Protein AF-A0A0D8ZQN3-F1 (afdb_monomer_lite)

Secondary structure (DSSP, 8-state):
-PPPHHHHHHHHHHHHHHHHHHHHHHHHHHHHTTTS-EEEEEEEE-TT---EEEEEEEHHHHHHHHHH-S-HHHHHT-GGG-TTTTTTGGGGHHHHHHHHHHHHHH-S-HHHHHHHHHHHHHHHHHHHHTTSSS-TTTGGG-EEEEE-SSS-HHHHHHHHHHHS-HHHHHHHHHHHHHHHHHHHHHHHH--STTHHHHHHHHHHHHHHHHHHHHHT-

pLDDT: mean 91.88, std 8.28, range [56.03, 98.69]

Foldseek 3Di:
DDDDPVLVVLLVQLLVLVLQLLLQQLVQVCVVQPVFAKQEWEFEAAPLRLDTAIFTATPVQLVVVCVVHPDSLCCVPFSVNGPCRRPSRVSCPSSNVSSNVCCVVPNRDPVSSVSSVVSNLVSLQVCVVVQSNHDPVCQLRHFYFYDYGPPCLLRRLVRRVSRGDLNSSLVNLVSCLVVLVVVLVVLVPDPDPVSPVVNVSSVVSNVVSVVSVVVVD

Organism: NCBI:txid1618023

Radius of gyration: 17.82 Å; chains: 1; bounding box: 42×44×48 Å

Sequence (217 aa):
MPMDENEQTLLVQLDEALELAFRKAVVLARRVCMGERIYAFILYTSPLLGYAAPCFNTEEALAQVIKENKSIDYWRWSPEEWKYNWQGQEFFESVNEILISIAQSQGYEAPKRQRRWDTFIQVLKRLDSEGVFADAQDRGSVLVNIMWGDQDAVAHLESARELNPMSSYLSFARCQLPILYSLKQEIEQSQSRSTEESMMRVCRCIEQVEADLRDYS

Structure (mmCIF, N/CA/C/O backbone):
data_AF-A0A0D8ZQN3-F1
#
_entry.id   AF-A0A0D8ZQN3-F1
#
loop_
_atom_site.group_PDB
_atom_site.id
_atom_site.type_symbol
_atom_site.label_atom_id
_atom_site.label_alt_id
_atom_site.label_comp_id
_atom_site.label_asym_id
_atom_site.label_entity_id
_atom_site.label_seq_id
_atom_site.pdbx_PDB_ins_code
_atom_site.Cartn_x
_atom_site.Cartn_y
_atom_site.Cartn_z
_atom_site.occupancy
_atom_site.B_iso_or_equiv
_atom_site.auth_seq_id
_atom_site.auth_comp_id
_atom_site.auth_asym_id
_atom_site.auth_atom_id
_atom_site.pdbx_PDB_model_num
ATOM 1 N N . MET A 1 1 ? 7.388 -7.935 -25.827 1.00 56.03 1 MET A N 1
ATOM 2 C CA . MET A 1 1 ? 8.495 -8.915 -25.826 1.00 56.03 1 MET A CA 1
ATOM 3 C C . MET A 1 1 ? 8.072 -10.116 -25.000 1.00 56.03 1 MET A C 1
ATOM 5 O O . MET A 1 1 ? 7.481 -9.884 -23.946 1.00 56.03 1 MET A O 1
ATOM 9 N N . PRO A 1 2 ? 8.327 -11.350 -25.464 1.00 62.88 2 PRO A N 1
ATOM 10 C CA . PRO A 1 2 ? 8.172 -12.529 -24.621 1.00 62.88 2 PRO A CA 1
ATOM 11 C C . PRO A 1 2 ? 9.063 -12.387 -23.383 1.00 62.88 2 PRO A C 1
ATOM 13 O O . PRO A 1 2 ? 10.129 -11.774 -23.445 1.00 62.88 2 PRO A O 1
ATOM 16 N N . MET A 1 3 ? 8.553 -12.854 -22.251 1.00 68.75 3 MET A N 1
ATOM 17 C CA . MET A 1 3 ? 9.255 -12.830 -20.974 1.00 68.75 3 MET A CA 1
ATOM 18 C C . MET A 1 3 ? 10.340 -13.901 -20.979 1.00 68.75 3 MET A C 1
ATOM 20 O O . MET A 1 3 ? 10.107 -15.000 -21.480 1.00 68.75 3 MET A O 1
ATOM 24 N N . ASP A 1 4 ? 11.519 -13.549 -20.475 1.00 80.81 4 ASP A N 1
ATOM 25 C CA . ASP A 1 4 ? 12.618 -14.499 -20.318 1.00 80.81 4 ASP A CA 1
ATOM 26 C C . ASP A 1 4 ? 12.232 -15.565 -19.274 1.00 80.81 4 ASP A C 1
ATOM 28 O O . ASP A 1 4 ? 11.570 -15.252 -18.282 1.00 80.81 4 ASP A O 1
ATOM 32 N N . GLU A 1 5 ? 12.623 -16.824 -19.477 1.00 81.50 5 GLU A N 1
ATOM 33 C CA . GLU A 1 5 ? 12.278 -17.934 -18.570 1.00 81.50 5 GLU A CA 1
ATOM 34 C C . GLU A 1 5 ? 12.832 -17.695 -17.157 1.00 81.50 5 GLU A C 1
ATOM 36 O O . GLU A 1 5 ? 12.179 -18.002 -16.154 1.00 81.50 5 GLU A O 1
ATOM 41 N N . ASN A 1 6 ? 14.006 -17.067 -17.070 1.00 86.06 6 ASN A N 1
ATOM 42 C CA . ASN A 1 6 ? 14.601 -16.660 -15.802 1.00 86.06 6 ASN A CA 1
ATOM 43 C C . ASN A 1 6 ? 13.795 -15.540 -15.117 1.00 86.06 6 ASN A C 1
ATOM 45 O O . ASN A 1 6 ? 13.613 -15.554 -13.902 1.00 86.06 6 ASN A O 1
ATOM 49 N N . GLU A 1 7 ? 13.256 -14.592 -15.890 1.00 83.75 7 GLU A N 1
ATOM 50 C CA . GLU A 1 7 ? 12.396 -13.528 -15.359 1.00 83.75 7 GLU A CA 1
ATOM 51 C C . GLU A 1 7 ? 11.091 -14.088 -14.796 1.00 83.75 7 GLU A C 1
ATOM 53 O O . GLU A 1 7 ? 10.721 -13.751 -13.671 1.00 83.75 7 GLU A O 1
ATOM 58 N N . GLN A 1 8 ? 10.433 -14.983 -15.535 1.00 88.75 8 GLN A N 1
ATOM 59 C CA . GLN A 1 8 ? 9.218 -15.641 -15.061 1.00 88.75 8 GLN A CA 1
ATOM 60 C C . GLN A 1 8 ? 9.476 -16.418 -13.765 1.00 88.75 8 GLN A C 1
ATOM 62 O O . GLN A 1 8 ? 8.673 -16.354 -12.836 1.00 88.75 8 GLN A O 1
ATOM 67 N N . THR A 1 9 ? 10.606 -17.124 -13.689 1.00 93.44 9 THR A N 1
ATOM 68 C CA . THR A 1 9 ? 10.990 -17.897 -12.500 1.00 93.44 9 THR A CA 1
ATOM 69 C C . THR A 1 9 ? 11.166 -16.994 -11.279 1.00 93.44 9 THR A C 1
ATOM 71 O O . THR A 1 9 ? 10.608 -17.280 -10.221 1.00 93.44 9 THR A O 1
ATOM 74 N N . LEU A 1 10 ? 11.878 -15.872 -11.426 1.00 94.44 10 LEU A N 1
ATOM 75 C CA . LEU A 1 10 ? 12.093 -14.925 -10.328 1.00 94.44 10 LEU A CA 1
ATOM 76 C C . LEU A 1 10 ? 10.794 -14.255 -9.859 1.00 94.44 10 LEU A C 1
ATOM 78 O O . LEU A 1 10 ? 10.636 -14.018 -8.665 1.00 94.44 10 LEU A O 1
ATOM 82 N N . LEU A 1 11 ? 9.854 -13.963 -10.764 1.00 94.56 11 LEU A N 1
ATOM 83 C CA . LEU A 1 11 ? 8.556 -13.388 -10.388 1.00 94.56 11 LEU A CA 1
ATOM 84 C C . LEU A 1 11 ? 7.677 -14.384 -9.619 1.00 94.56 11 LEU A C 1
ATOM 86 O O . LEU A 1 11 ? 7.019 -13.988 -8.663 1.00 94.56 11 LEU A O 1
ATOM 90 N N . VAL A 1 12 ? 7.707 -15.672 -9.980 1.00 96.50 12 VAL A N 1
ATOM 91 C CA . VAL A 1 12 ? 7.014 -16.726 -9.215 1.00 96.50 12 VAL A CA 1
ATOM 92 C C . VAL A 1 12 ? 7.615 -16.863 -7.816 1.00 96.50 12 VAL A C 1
ATOM 94 O O . VAL A 1 12 ? 6.885 -16.891 -6.832 1.00 96.50 12 VAL A O 1
ATOM 97 N N . GLN A 1 13 ? 8.946 -16.867 -7.710 1.00 97.62 13 GLN A N 1
ATOM 98 C CA . GLN A 1 13 ? 9.620 -16.894 -6.409 1.00 97.62 13 GLN A CA 1
ATOM 99 C C . GLN A 1 13 ? 9.288 -15.659 -5.565 1.00 97.62 13 GLN A C 1
ATOM 101 O O . GLN A 1 13 ? 9.105 -15.772 -4.354 1.00 97.62 13 GLN A O 1
ATOM 106 N N . LEU A 1 14 ? 9.204 -14.483 -6.196 1.00 97.88 14 LEU A N 1
ATOM 107 C CA . LEU A 1 14 ? 8.827 -13.244 -5.523 1.00 97.88 14 LEU A CA 1
ATOM 108 C C . LEU A 1 14 ? 7.403 -13.321 -4.963 1.00 97.88 14 LEU A C 1
ATOM 110 O O . LEU A 1 14 ? 7.199 -12.931 -3.818 1.00 97.88 14 LEU A O 1
ATOM 114 N N . ASP A 1 15 ? 6.447 -13.825 -5.746 1.00 98.19 15 ASP A N 1
ATOM 115 C CA . ASP A 1 15 ? 5.054 -14.016 -5.325 1.00 98.19 15 ASP A CA 1
ATOM 116 C C . ASP A 1 15 ? 4.963 -14.915 -4.075 1.00 98.19 15 ASP A C 1
ATOM 118 O O . ASP A 1 15 ? 4.420 -14.498 -3.047 1.00 98.19 15 ASP A O 1
ATOM 122 N N . GLU A 1 16 ? 5.589 -16.096 -4.117 1.00 98.44 16 GLU A N 1
ATOM 123 C CA . GLU A 1 16 ? 5.586 -17.061 -3.009 1.00 98.44 16 GLU A CA 1
ATOM 124 C C . GLU A 1 16 ? 6.280 -16.510 -1.753 1.00 98.44 16 GLU A C 1
ATOM 126 O O . GLU A 1 16 ? 5.768 -16.630 -0.631 1.00 98.44 16 GLU A O 1
ATOM 131 N N . ALA A 1 17 ? 7.448 -15.882 -1.930 1.00 98.56 17 ALA A N 1
ATOM 132 C CA . ALA A 1 17 ? 8.210 -15.305 -0.830 1.00 98.56 17 ALA A CA 1
ATOM 133 C C . ALA A 1 17 ? 7.452 -14.146 -0.173 1.00 98.56 17 ALA A C 1
ATOM 135 O O . ALA A 1 17 ? 7.417 -14.057 1.057 1.00 98.56 17 ALA A O 1
ATOM 136 N N . LEU A 1 18 ? 6.822 -13.282 -0.975 1.00 98.56 18 LEU A N 1
ATOM 137 C CA . LEU A 1 18 ? 6.064 -12.136 -0.484 1.00 98.56 18 LEU A CA 1
ATOM 138 C C . LEU A 1 18 ? 4.821 -12.580 0.287 1.00 98.56 18 LEU A C 1
ATOM 140 O O . LEU A 1 18 ? 4.544 -12.039 1.360 1.00 98.56 18 LEU A O 1
ATOM 144 N N . GLU A 1 19 ? 4.109 -13.593 -0.211 1.00 98.62 19 GLU A N 1
ATOM 145 C CA . GLU A 1 19 ? 2.953 -14.160 0.481 1.00 98.62 19 GLU A CA 1
ATOM 146 C C . GLU A 1 19 ? 3.349 -14.702 1.862 1.00 98.62 19 GLU A C 1
ATOM 148 O O . GLU A 1 19 ? 2.755 -14.340 2.885 1.00 98.62 19 GLU A O 1
ATOM 153 N N . LEU A 1 20 ? 4.393 -15.536 1.908 1.00 98.69 20 LEU A N 1
ATOM 154 C CA . LEU A 1 20 ? 4.887 -16.119 3.153 1.00 98.69 20 LEU A CA 1
ATOM 155 C C . LEU A 1 20 ? 5.357 -15.041 4.139 1.00 98.69 20 LEU A C 1
ATOM 157 O O . LEU A 1 20 ? 5.060 -15.126 5.336 1.00 98.69 20 LEU A O 1
ATOM 161 N N . ALA A 1 21 ? 6.086 -14.038 3.647 1.00 98.69 21 ALA A N 1
ATOM 162 C CA . ALA A 1 21 ? 6.610 -12.943 4.452 1.00 98.69 21 ALA A CA 1
ATOM 163 C C . ALA A 1 21 ? 5.480 -12.127 5.093 1.00 98.69 21 ALA A C 1
ATOM 165 O O . ALA A 1 21 ? 5.483 -11.913 6.309 1.00 98.69 21 ALA A O 1
ATOM 166 N N . PHE A 1 22 ? 4.461 -11.754 4.313 1.00 98.19 22 PHE A N 1
ATOM 167 C CA . PHE A 1 22 ? 3.319 -11.001 4.828 1.00 98.19 22 PHE A CA 1
ATOM 168 C C . PHE A 1 22 ? 2.497 -11.783 5.842 1.00 98.19 22 PHE A C 1
ATOM 170 O O . PHE A 1 22 ? 2.136 -11.228 6.879 1.00 98.19 22 PHE A O 1
ATOM 177 N N . ARG A 1 23 ? 2.235 -13.075 5.608 1.00 98.62 23 ARG A N 1
ATOM 178 C CA . ARG A 1 23 ? 1.519 -13.903 6.594 1.00 98.62 23 ARG A CA 1
ATOM 179 C C . ARG A 1 23 ? 2.237 -13.903 7.941 1.00 98.62 23 ARG A C 1
ATOM 181 O O . ARG A 1 23 ? 1.600 -13.723 8.979 1.00 98.62 23 ARG A O 1
ATOM 188 N N . LYS A 1 24 ? 3.565 -14.058 7.935 1.00 98.62 24 LYS A N 1
ATOM 189 C CA . LYS A 1 24 ? 4.377 -13.997 9.159 1.00 98.62 24 LYS A CA 1
ATOM 190 C C . LYS A 1 24 ? 4.320 -12.611 9.807 1.00 98.62 24 LYS A C 1
ATOM 192 O O . LYS A 1 24 ? 4.101 -12.529 11.016 1.00 98.62 24 LYS A O 1
ATOM 197 N N . ALA A 1 25 ? 4.450 -11.543 9.018 1.00 98.38 25 ALA A N 1
ATOM 198 C CA . ALA A 1 25 ? 4.387 -10.168 9.512 1.00 98.38 25 ALA A CA 1
ATOM 199 C C . ALA A 1 25 ? 3.026 -9.839 10.145 1.00 98.38 25 ALA A C 1
ATOM 201 O O . ALA A 1 25 ? 2.979 -9.260 11.225 1.00 98.38 25 ALA A O 1
ATOM 202 N N . VAL A 1 26 ? 1.918 -10.278 9.545 1.00 97.88 26 VAL A N 1
ATOM 203 C CA . VAL A 1 26 ? 0.567 -10.051 10.081 1.00 97.88 26 VAL A CA 1
ATOM 204 C C . VAL A 1 26 ? 0.314 -10.859 11.356 1.00 97.88 26 VAL A C 1
ATOM 206 O O . VAL A 1 26 ? -0.262 -10.341 12.315 1.00 97.88 26 VAL A O 1
ATOM 209 N N . VAL A 1 27 ? 0.787 -12.110 11.425 1.00 98.12 27 VAL A N 1
ATOM 210 C CA . VAL A 1 27 ? 0.734 -12.907 12.666 1.00 98.12 27 VAL A CA 1
ATOM 211 C C . VAL A 1 27 ? 1.532 -12.232 13.784 1.00 98.12 27 VAL A C 1
ATOM 213 O O . VAL A 1 27 ? 1.068 -12.185 14.927 1.00 98.12 27 VAL A O 1
ATOM 216 N N . LEU A 1 28 ? 2.712 -11.693 13.469 1.00 98.25 28 LEU A N 1
ATOM 217 C CA . LEU A 1 28 ? 3.506 -10.918 14.418 1.00 98.25 28 LEU A CA 1
ATOM 218 C C . LEU A 1 28 ? 2.762 -9.649 14.852 1.00 98.25 28 LEU A C 1
ATOM 220 O O . LEU A 1 28 ? 2.641 -9.426 16.054 1.00 98.25 28 LEU A O 1
ATOM 224 N N . ALA A 1 29 ? 2.217 -8.875 13.910 1.00 97.81 29 ALA A N 1
ATOM 225 C CA . ALA A 1 29 ? 1.469 -7.648 14.177 1.00 97.81 29 ALA A CA 1
ATOM 226 C C . ALA A 1 29 ? 0.315 -7.893 15.156 1.00 97.81 29 ALA A C 1
ATOM 228 O O . ALA A 1 29 ? 0.241 -7.261 16.206 1.00 97.81 29 ALA A O 1
ATOM 229 N N . ARG A 1 30 ? -0.525 -8.900 14.885 1.00 96.69 30 ARG A N 1
ATOM 230 C CA . ARG A 1 30 ? -1.635 -9.295 15.771 1.00 96.69 30 ARG A CA 1
ATOM 231 C C . ARG A 1 30 ? -1.165 -9.691 17.174 1.00 96.69 30 ARG A C 1
ATOM 233 O O . ARG A 1 30 ? -1.880 -9.468 18.147 1.00 96.69 30 ARG A O 1
ATOM 240 N N . ARG A 1 31 ? 0.031 -10.278 17.295 1.00 97.56 31 ARG A N 1
ATOM 241 C CA . ARG A 1 31 ? 0.616 -10.661 18.587 1.00 97.56 31 ARG A CA 1
ATOM 242 C C . ARG A 1 31 ? 1.124 -9.452 19.371 1.00 97.56 31 ARG A C 1
ATOM 244 O O . ARG A 1 31 ? 0.867 -9.376 20.568 1.00 97.56 31 ARG A O 1
ATOM 251 N N . VAL A 1 32 ? 1.872 -8.554 18.729 1.00 97.38 32 VAL A N 1
ATOM 252 C CA . VAL A 1 32 ? 2.496 -7.404 19.412 1.00 97.38 32 VAL A CA 1
ATOM 253 C C . VAL A 1 32 ? 1.496 -6.286 19.700 1.00 97.38 32 VAL A C 1
ATOM 255 O O . VAL A 1 32 ? 1.650 -5.579 20.689 1.00 97.38 32 VAL A O 1
ATOM 258 N N . CYS A 1 33 ? 0.441 -6.183 18.894 1.00 96.25 33 CYS A N 1
ATOM 259 C CA . CYS A 1 33 ? -0.651 -5.222 19.044 1.00 96.25 33 CYS A CA 1
ATOM 260 C C . CYS A 1 33 ? -1.861 -5.823 19.775 1.00 96.25 33 CYS A C 1
ATOM 262 O O . CYS A 1 33 ? -2.998 -5.436 19.513 1.00 96.25 33 CYS A O 1
ATOM 264 N N . MET A 1 34 ? -1.661 -6.805 20.659 1.00 94.06 34 MET A N 1
ATOM 265 C CA . MET A 1 34 ? -2.776 -7.429 21.373 1.00 94.06 34 MET A CA 1
ATOM 266 C C . MET A 1 34 ? -3.542 -6.381 22.197 1.00 94.06 34 MET A C 1
ATOM 268 O O . MET A 1 34 ? -2.989 -5.773 23.109 1.00 94.06 34 MET A O 1
ATOM 272 N N . GLY A 1 35 ? -4.826 -6.192 21.878 1.00 94.12 35 GLY A N 1
ATOM 273 C CA . GLY A 1 35 ? -5.684 -5.181 22.508 1.00 94.12 35 GLY A CA 1
ATOM 274 C C . GLY A 1 35 ? -5.647 -3.797 21.848 1.00 94.12 35 GLY A C 1
ATOM 275 O O . GLY A 1 35 ? -6.388 -2.916 22.275 1.00 94.12 35 GLY A O 1
ATOM 276 N N . GLU A 1 36 ? -4.838 -3.609 20.805 1.00 97.25 36 GLU A N 1
ATOM 277 C CA . GLU A 1 36 ? -4.825 -2.413 19.961 1.00 97.25 36 GLU A CA 1
ATOM 278 C C . GLU A 1 36 ? -5.596 -2.666 18.650 1.00 97.25 36 GLU A C 1
ATOM 280 O O . GLU A 1 36 ? -5.746 -3.807 18.202 1.00 97.25 36 GLU A O 1
ATOM 285 N N . ARG A 1 37 ? -6.086 -1.599 18.010 1.00 96.75 37 ARG A N 1
ATOM 286 C CA . ARG A 1 37 ? -6.777 -1.666 16.713 1.00 96.75 37 ARG A CA 1
ATOM 287 C C . ARG A 1 37 ? -5.815 -1.292 15.597 1.00 96.75 37 ARG A C 1
ATOM 289 O O . ARG A 1 37 ? -5.472 -0.121 15.447 1.00 96.75 37 ARG A O 1
ATOM 296 N N . ILE A 1 38 ? -5.392 -2.278 14.811 1.00 97.94 38 ILE A N 1
ATOM 297 C CA . ILE A 1 38 ? -4.578 -2.049 13.610 1.00 97.94 38 ILE A CA 1
ATOM 298 C C . ILE A 1 38 ? -5.449 -1.364 12.555 1.00 97.94 38 ILE A C 1
ATOM 300 O O . ILE A 1 38 ? -6.501 -1.890 12.211 1.00 97.94 38 ILE A O 1
ATOM 304 N N . TYR A 1 39 ? -5.009 -0.216 12.035 1.00 97.06 39 TYR A N 1
ATOM 305 C CA . TYR A 1 39 ? -5.733 0.512 10.980 1.00 97.06 39 TYR A CA 1
ATOM 306 C C . TYR A 1 39 ? -5.031 0.465 9.621 1.00 97.06 39 TYR A C 1
ATOM 308 O O . TYR A 1 39 ? -5.617 0.873 8.620 1.00 97.06 39 TYR A O 1
ATOM 316 N N . ALA A 1 40 ? -3.783 -0.007 9.558 1.00 97.81 40 ALA A N 1
ATOM 317 C CA . ALA A 1 40 ? -3.043 -0.067 8.306 1.00 97.81 40 ALA A CA 1
ATOM 318 C C . ALA A 1 40 ? -2.001 -1.188 8.275 1.00 97.81 40 ALA A C 1
ATOM 320 O O . ALA A 1 40 ? -1.308 -1.424 9.265 1.00 97.81 40 ALA A O 1
ATOM 321 N N . PHE A 1 41 ? -1.859 -1.799 7.100 1.00 98.25 41 PHE A N 1
ATOM 322 C CA . PHE A 1 41 ? -0.742 -2.634 6.674 1.00 98.25 41 PHE A CA 1
ATOM 323 C C . PHE A 1 41 ? -0.190 -2.084 5.360 1.00 98.25 41 PHE A C 1
ATOM 325 O O . PHE A 1 41 ? -0.920 -1.914 4.387 1.00 98.25 41 PHE A O 1
ATOM 332 N N . ILE A 1 42 ? 1.106 -1.819 5.314 1.00 97.56 42 ILE A N 1
ATOM 333 C CA . ILE A 1 42 ? 1.771 -1.204 4.173 1.00 97.56 42 ILE A CA 1
ATOM 334 C C . ILE A 1 42 ? 2.921 -2.101 3.738 1.00 97.56 42 ILE A C 1
ATOM 336 O O . ILE A 1 42 ? 3.735 -2.524 4.559 1.00 97.56 42 ILE A O 1
ATOM 340 N N . LEU A 1 43 ? 2.994 -2.371 2.438 1.00 97.62 43 LEU A N 1
ATOM 341 C CA . LEU A 1 43 ? 4.216 -2.819 1.792 1.00 97.62 43 LEU A CA 1
ATOM 342 C C . LEU A 1 43 ? 5.065 -1.586 1.498 1.00 97.62 43 LEU A C 1
ATOM 344 O O . LEU A 1 43 ? 4.831 -0.874 0.519 1.00 97.62 43 LEU A O 1
ATOM 348 N N . TYR A 1 44 ? 6.025 -1.312 2.371 1.00 96.25 44 TYR A N 1
ATOM 349 C CA . TYR A 1 44 ? 6.964 -0.226 2.163 1.00 96.25 44 TYR A CA 1
ATOM 350 C C . TYR A 1 44 ? 8.039 -0.655 1.169 1.00 96.25 44 TYR A C 1
ATOM 352 O O . TYR A 1 44 ? 8.609 -1.743 1.278 1.00 96.25 44 TYR A O 1
ATOM 360 N N . THR A 1 45 ? 8.310 0.185 0.178 1.00 95.00 45 THR A N 1
ATOM 361 C CA . THR A 1 45 ? 9.234 -0.115 -0.918 1.00 95.00 45 THR A CA 1
ATOM 362 C C . THR A 1 45 ? 10.041 1.126 -1.312 1.00 95.00 45 THR A C 1
ATOM 364 O O . THR A 1 45 ? 10.155 2.083 -0.550 1.00 95.00 45 THR A O 1
ATOM 367 N N . SER A 1 46 ? 10.659 1.106 -2.489 1.00 91.31 46 SER A N 1
ATOM 368 C CA . SER A 1 46 ? 11.332 2.247 -3.107 1.00 91.31 46 SER A CA 1
ATOM 369 C C . SER A 1 46 ? 10.705 2.546 -4.473 1.00 91.31 46 SER A C 1
ATOM 371 O O . SER A 1 46 ? 10.074 1.658 -5.049 1.00 91.31 46 SER A O 1
ATOM 373 N N . PRO A 1 47 ? 10.932 3.734 -5.069 1.00 87.88 47 PRO A N 1
ATOM 374 C CA . PRO A 1 47 ? 10.412 4.055 -6.406 1.00 87.88 47 PRO A CA 1
ATOM 375 C C . PRO A 1 47 ? 10.799 3.040 -7.498 1.00 87.88 47 PRO A C 1
ATOM 377 O O . PRO A 1 47 ? 10.155 2.938 -8.539 1.00 87.88 47 PRO A O 1
ATOM 380 N N . LEU A 1 48 ? 11.890 2.299 -7.282 1.00 88.50 48 LEU A N 1
ATOM 381 C CA . LEU A 1 48 ? 12.398 1.291 -8.210 1.00 88.50 48 LEU A CA 1
ATOM 382 C C . LEU A 1 48 ? 11.922 -0.133 -7.894 1.00 88.50 48 LEU A C 1
ATOM 384 O O . LEU A 1 48 ? 12.267 -1.054 -8.637 1.00 88.50 48 LEU A O 1
ATOM 388 N N . LEU A 1 49 ? 11.146 -0.313 -6.820 1.00 90.56 49 LEU A N 1
ATOM 389 C CA . LEU A 1 49 ? 10.670 -1.607 -6.322 1.00 90.56 49 LEU A CA 1
ATOM 390 C C . LEU A 1 49 ? 11.820 -2.591 -6.060 1.00 90.56 49 LEU A C 1
ATOM 392 O O . LEU A 1 49 ? 11.701 -3.790 -6.292 1.00 90.56 49 LEU A O 1
ATOM 396 N N . GLY A 1 50 ? 12.972 -2.066 -5.636 1.00 91.12 50 GLY A N 1
ATOM 397 C CA . GLY A 1 50 ? 14.181 -2.855 -5.364 1.00 91.12 50 GLY A CA 1
ATOM 398 C C . GLY A 1 50 ? 14.274 -3.370 -3.927 1.00 91.12 50 GLY A C 1
ATOM 399 O O . GLY A 1 50 ? 15.268 -3.989 -3.570 1.00 91.12 50 GLY A O 1
ATOM 400 N N . TYR A 1 51 ? 13.276 -3.063 -3.102 1.00 94.06 51 TYR A N 1
ATOM 401 C CA . TYR A 1 51 ? 13.234 -3.387 -1.684 1.00 94.06 51 TYR A CA 1
ATOM 402 C C . TYR A 1 51 ? 11.782 -3.532 -1.224 1.00 94.06 51 TYR A C 1
ATOM 404 O O . TYR A 1 51 ? 10.897 -2.893 -1.794 1.00 94.06 51 TYR A O 1
ATOM 412 N N . ALA A 1 52 ? 11.536 -4.334 -0.198 1.00 96.75 52 ALA A N 1
ATOM 413 C CA . ALA A 1 52 ? 10.230 -4.530 0.403 1.00 96.75 52 ALA A CA 1
ATOM 414 C C . ALA A 1 52 ? 10.353 -4.746 1.916 1.00 96.75 52 ALA A C 1
ATOM 416 O O . ALA A 1 52 ? 11.192 -5.523 2.379 1.00 96.75 52 ALA A O 1
ATOM 417 N N . ALA A 1 53 ? 9.466 -4.106 2.672 1.00 97.38 53 ALA A N 1
ATOM 418 C CA . ALA A 1 53 ? 9.286 -4.335 4.097 1.00 97.38 53 ALA A CA 1
ATOM 419 C C . ALA A 1 53 ? 7.824 -4.168 4.517 1.00 97.38 53 ALA A C 1
ATOM 421 O O . ALA A 1 53 ? 7.076 -3.432 3.868 1.00 97.38 53 ALA A O 1
ATOM 422 N N . PRO A 1 54 ? 7.407 -4.814 5.615 1.00 97.38 54 PRO A N 1
ATOM 423 C CA . PRO A 1 54 ? 6.108 -4.578 6.201 1.00 97.38 54 PRO A CA 1
ATOM 424 C C . PRO A 1 54 ? 6.168 -3.352 7.118 1.00 97.38 54 PRO A C 1
ATOM 426 O O . PRO A 1 54 ? 7.080 -3.206 7.933 1.00 97.38 54 PRO A O 1
ATOM 429 N N . CYS A 1 55 ? 5.138 -2.519 7.047 1.00 96.88 55 CYS A N 1
ATOM 430 C CA . CYS A 1 55 ? 4.839 -1.516 8.061 1.00 96.88 55 CYS A CA 1
ATOM 431 C C . CYS A 1 55 ? 3.382 -1.679 8.488 1.00 96.88 55 CYS A C 1
ATOM 433 O O . CYS A 1 55 ? 2.514 -2.007 7.680 1.00 96.88 55 CYS A O 1
ATOM 435 N N . PHE A 1 56 ? 3.087 -1.446 9.759 1.00 97.75 56 PHE A N 1
ATOM 436 C CA . PHE A 1 56 ? 1.715 -1.394 10.253 1.00 97.75 56 PHE A CA 1
ATOM 437 C C . PHE A 1 56 ? 1.629 -0.436 11.430 1.00 97.75 56 PHE A C 1
ATOM 439 O O . PHE A 1 56 ? 2.643 -0.075 12.030 1.00 97.75 56 PHE A O 1
ATOM 446 N N . ASN A 1 57 ? 0.416 -0.004 11.758 1.00 97.75 57 ASN A N 1
ATOM 447 C CA . ASN A 1 57 ? 0.203 0.864 12.906 1.00 97.75 57 ASN A CA 1
ATOM 448 C C . ASN A 1 57 ? -1.201 0.723 13.489 1.00 97.75 57 ASN A C 1
ATOM 450 O O . ASN A 1 57 ? -2.107 0.166 12.859 1.00 97.75 57 ASN A O 1
ATOM 454 N N . THR A 1 58 ? -1.364 1.230 14.709 1.00 97.69 58 THR A N 1
ATOM 455 C CA . THR A 1 58 ? -2.594 1.115 15.493 1.00 97.69 58 THR A CA 1
ATOM 456 C C . THR A 1 58 ? -3.162 2.469 15.884 1.00 97.69 58 THR A C 1
ATOM 458 O O . THR A 1 58 ? -2.442 3.467 15.976 1.00 97.69 58 THR A O 1
ATOM 461 N N . GLU A 1 59 ? -4.473 2.510 16.117 1.00 96.25 59 GLU A N 1
ATOM 462 C CA . GLU A 1 59 ? -5.166 3.725 16.556 1.00 96.25 59 GLU A CA 1
ATOM 463 C C . GLU A 1 59 ? -4.593 4.245 17.879 1.00 96.25 59 GLU A C 1
ATOM 465 O O . GLU A 1 59 ? -4.464 5.450 18.086 1.00 96.25 59 GLU A O 1
ATOM 470 N N . GLU A 1 60 ? -4.212 3.334 18.772 1.00 96.69 60 GLU A N 1
ATOM 471 C CA . GLU A 1 60 ? -3.622 3.639 20.070 1.00 96.69 60 GLU A CA 1
ATOM 472 C C . GLU A 1 60 ? -2.238 4.282 19.930 1.00 96.69 60 GLU A C 1
ATOM 474 O O . GLU A 1 60 ? -1.967 5.307 20.563 1.00 96.69 60 GLU A O 1
ATOM 479 N N . ALA A 1 61 ? -1.378 3.720 19.076 1.00 95.19 61 ALA A N 1
ATOM 480 C CA . ALA A 1 61 ? -0.058 4.279 18.806 1.00 95.19 61 ALA A CA 1
ATOM 481 C C . ALA A 1 61 ? -0.157 5.655 18.131 1.00 95.19 61 ALA A C 1
ATOM 483 O O . ALA A 1 61 ? 0.537 6.592 18.529 1.00 95.19 61 ALA A O 1
ATOM 484 N N . LEU A 1 62 ? -1.071 5.814 17.170 1.00 94.62 62 LEU A N 1
ATOM 485 C CA . LEU A 1 62 ? -1.333 7.104 16.537 1.00 94.62 62 LEU A CA 1
ATOM 486 C C . LEU A 1 62 ? -1.837 8.145 17.550 1.00 94.62 62 LEU A C 1
ATOM 488 O O . LEU A 1 62 ? -1.345 9.274 17.576 1.00 94.62 62 LEU A O 1
ATOM 492 N N . ALA A 1 63 ? -2.782 7.777 18.419 1.00 93.19 63 ALA A N 1
ATOM 493 C CA . ALA A 1 63 ? -3.311 8.675 19.444 1.00 93.19 63 ALA A CA 1
ATOM 494 C C . ALA A 1 63 ? -2.230 9.151 20.428 1.00 93.19 63 ALA A C 1
ATOM 496 O O . ALA A 1 63 ? -2.323 10.263 20.952 1.00 93.19 63 ALA A O 1
ATOM 497 N N . GLN A 1 64 ? -1.203 8.336 20.685 1.00 90.50 64 GLN A N 1
ATOM 498 C CA . GLN A 1 64 ? -0.052 8.741 21.489 1.00 90.50 64 GLN A CA 1
ATOM 499 C C . GLN A 1 64 ? 0.771 9.824 20.780 1.00 90.50 64 GLN A C 1
ATOM 501 O O . GLN A 1 64 ? 1.042 10.859 21.384 1.00 90.50 64 GLN A O 1
ATOM 506 N N . VAL A 1 65 ? 1.089 9.633 19.498 1.00 88.00 65 VAL A N 1
ATOM 507 C CA . VAL A 1 65 ? 1.875 10.593 18.702 1.00 88.00 65 VAL A CA 1
ATOM 508 C C . VAL A 1 65 ? 1.128 11.916 18.502 1.00 88.00 65 VAL A C 1
ATOM 510 O O . VAL A 1 65 ? 1.722 12.991 18.591 1.00 88.00 65 VAL A O 1
ATOM 513 N N . ILE A 1 66 ? -0.192 11.869 18.296 1.00 88.00 66 ILE A N 1
ATOM 514 C CA . ILE A 1 66 ? -1.023 13.071 18.128 1.00 88.00 66 ILE A CA 1
ATOM 515 C C . ILE A 1 66 ? -1.085 13.912 19.407 1.00 88.00 66 ILE A C 1
ATOM 517 O O . ILE A 1 66 ? -1.214 15.125 19.319 1.00 88.00 66 ILE A O 1
ATOM 521 N N . LYS A 1 67 ? -0.966 13.338 20.610 1.00 83.00 67 LYS A N 1
ATOM 522 C CA . LYS A 1 67 ? -0.930 14.161 21.838 1.00 83.00 67 LYS A CA 1
ATOM 523 C C . LYS A 1 67 ? 0.263 15.117 21.866 1.00 83.00 67 LYS A C 1
ATOM 525 O O . LYS A 1 67 ? 0.189 16.165 22.504 1.00 83.00 67 LYS A O 1
ATOM 530 N N . GLU A 1 68 ? 1.337 14.753 21.181 1.00 75.62 68 GLU A N 1
ATOM 531 C CA . GLU A 1 68 ? 2.596 15.493 21.143 1.00 75.62 68 GLU A CA 1
ATOM 532 C C . GLU A 1 68 ? 2.694 16.405 19.906 1.00 75.62 68 GLU A C 1
ATOM 534 O O . GLU A 1 68 ? 3.546 17.291 19.857 1.00 75.62 68 GLU A O 1
ATOM 539 N N . ASN A 1 69 ? 1.787 16.251 18.930 1.00 74.56 69 ASN A N 1
ATOM 540 C CA . ASN A 1 69 ? 1.855 16.890 17.616 1.00 74.56 69 ASN A CA 1
ATOM 541 C C . ASN A 1 69 ? 0.506 17.487 17.163 1.00 74.56 69 ASN A C 1
ATOM 543 O O . ASN A 1 69 ? -0.540 17.211 17.729 1.00 74.56 69 ASN A O 1
ATOM 547 N N . LYS A 1 70 ? 0.494 18.335 16.123 1.00 67.62 70 LYS A N 1
ATOM 548 C CA . LYS A 1 70 ? -0.734 19.058 15.706 1.00 67.62 70 LYS A CA 1
ATOM 549 C C . LYS A 1 70 ? -1.445 18.518 14.457 1.00 67.62 70 LYS A C 1
ATOM 551 O O . LYS A 1 70 ? -2.605 18.862 14.260 1.00 67.62 70 LYS A O 1
ATOM 556 N N . SER A 1 71 ? -0.794 17.710 13.615 1.00 79.56 71 SER A N 1
ATOM 557 C CA . SER A 1 71 ? -1.349 17.287 12.314 1.00 79.56 71 SER A CA 1
ATOM 558 C C . SER A 1 71 ? -1.709 15.801 12.286 1.00 79.56 71 SER A C 1
ATOM 560 O O . SER A 1 71 ? -0.866 14.964 11.988 1.00 79.56 71 SER A O 1
ATOM 562 N N . ILE A 1 72 ? -2.963 15.467 12.597 1.00 82.19 72 ILE A N 1
ATOM 563 C CA . ILE A 1 72 ? -3.450 14.076 12.649 1.00 82.19 72 ILE A CA 1
ATOM 564 C C . ILE A 1 72 ? -3.235 13.344 11.319 1.00 82.19 72 ILE A C 1
ATOM 566 O O . ILE A 1 72 ? -2.737 12.221 11.316 1.00 82.19 72 ILE A O 1
ATOM 570 N N . ASP A 1 73 ? -3.581 13.993 10.206 1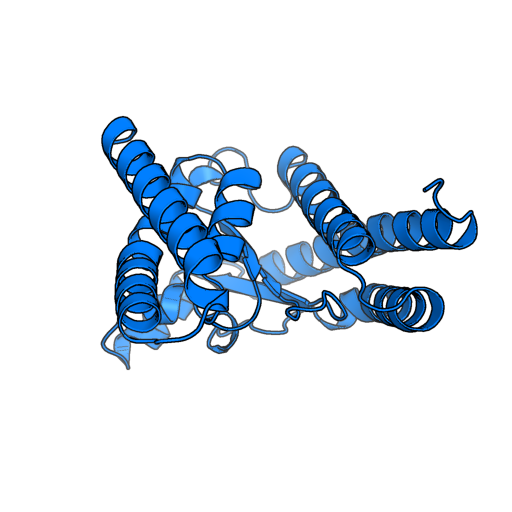.00 79.50 73 ASP A N 1
ATOM 571 C CA . ASP A 1 73 ? -3.563 13.370 8.880 1.00 79.50 73 ASP A CA 1
ATOM 572 C C . ASP A 1 73 ? -2.150 13.018 8.412 1.00 79.50 73 ASP A C 1
ATOM 574 O O . ASP A 1 73 ? -1.959 11.961 7.816 1.00 79.50 73 ASP A O 1
ATOM 578 N N . TYR A 1 74 ? -1.163 13.861 8.735 1.00 82.31 74 TYR A N 1
ATOM 579 C CA . TYR A 1 74 ? 0.245 13.587 8.441 1.00 82.31 74 TYR A CA 1
ATOM 580 C C . TYR A 1 74 ? 0.710 12.323 9.177 1.00 82.31 74 TYR A C 1
ATOM 582 O O . TYR A 1 74 ? 1.062 11.328 8.554 1.00 82.31 74 TYR A O 1
ATOM 590 N N . TRP A 1 75 ? 0.599 12.301 10.510 1.00 87.75 75 TRP A N 1
ATOM 591 C CA . TRP A 1 75 ? 1.094 11.175 11.314 1.00 87.75 75 TRP A CA 1
ATOM 592 C C . TRP A 1 75 ? 0.359 9.860 11.037 1.00 87.75 75 TRP A C 1
ATOM 594 O O . TRP A 1 75 ? 0.930 8.779 11.199 1.00 87.75 75 TRP A O 1
ATOM 604 N N . ARG A 1 76 ? -0.907 9.926 10.609 1.00 91.75 76 ARG A N 1
ATOM 605 C CA . ARG A 1 76 ? -1.685 8.734 10.266 1.00 91.75 76 ARG A CA 1
ATOM 606 C C . ARG A 1 76 ? -1.153 8.025 9.026 1.00 91.75 76 ARG A C 1
ATOM 608 O O . ARG A 1 76 ? -1.230 6.805 8.978 1.00 91.75 76 ARG A O 1
ATOM 615 N N . TRP A 1 77 ? -0.608 8.748 8.052 1.00 91.19 77 TRP A N 1
ATOM 616 C CA . TRP A 1 77 ? -0.226 8.184 6.752 1.00 91.19 77 TRP A CA 1
ATOM 617 C C . TRP A 1 77 ? 1.257 8.357 6.415 1.00 91.19 77 TRP A C 1
ATOM 619 O O . TRP A 1 77 ? 1.614 8.315 5.242 1.00 91.19 77 TRP A O 1
ATOM 629 N N . SER A 1 78 ? 2.098 8.485 7.443 1.00 89.94 78 SER A N 1
ATOM 630 C CA . SER A 1 78 ? 3.562 8.510 7.357 1.00 89.94 78 SER A CA 1
ATOM 631 C C . SER A 1 78 ? 4.159 7.232 7.960 1.00 89.94 78 SER A C 1
ATOM 633 O O . SER A 1 78 ? 4.476 7.218 9.154 1.00 89.94 78 SER A O 1
ATOM 635 N N . PRO A 1 79 ? 4.290 6.129 7.191 1.00 91.88 79 PRO A N 1
ATOM 636 C CA . PRO A 1 79 ? 4.806 4.855 7.694 1.00 91.88 79 PRO A CA 1
ATOM 637 C C . PRO A 1 79 ? 6.176 4.954 8.364 1.00 91.88 79 PRO A C 1
ATOM 639 O O . PRO A 1 79 ? 6.439 4.235 9.327 1.00 91.88 79 PRO A O 1
ATOM 642 N N . GLU A 1 80 ? 7.030 5.860 7.889 1.00 90.44 80 GLU A N 1
ATOM 643 C CA . GLU A 1 80 ? 8.347 6.138 8.457 1.00 90.44 80 GLU A CA 1
ATOM 644 C C . GLU A 1 80 ? 8.293 6.579 9.927 1.00 90.44 80 GLU A C 1
ATOM 646 O O . GLU A 1 80 ? 9.197 6.244 10.694 1.00 90.44 80 GLU A O 1
ATOM 651 N N . GLU A 1 81 ? 7.200 7.228 10.325 1.00 90.88 81 GLU A N 1
ATOM 652 C CA . GLU A 1 81 ? 6.966 7.756 11.670 1.00 90.88 81 GLU A CA 1
ATOM 653 C C . GLU A 1 81 ? 6.179 6.798 12.582 1.00 90.88 81 GLU A C 1
ATOM 655 O O . GLU A 1 81 ? 5.896 7.099 13.746 1.00 90.88 81 GLU A O 1
ATOM 660 N N . TRP A 1 82 ? 5.754 5.641 12.072 1.00 94.12 82 TRP A N 1
ATOM 661 C CA . TRP A 1 82 ? 4.910 4.731 12.839 1.00 94.12 82 TRP A CA 1
ATOM 662 C C . TRP A 1 82 ? 5.684 3.989 13.930 1.00 94.12 82 TRP A C 1
ATOM 664 O O . TRP A 1 82 ? 6.802 3.519 13.731 1.00 94.12 82 TRP A O 1
ATOM 674 N N . LYS A 1 83 ? 5.027 3.778 15.079 1.00 95.25 83 LYS A N 1
ATOM 675 C CA . LYS A 1 83 ? 5.586 3.047 16.231 1.00 95.25 83 LYS A CA 1
ATOM 676 C C . LYS A 1 83 ? 6.111 1.658 15.860 1.00 95.25 83 LYS A C 1
ATOM 678 O O . LYS A 1 83 ? 7.130 1.232 16.391 1.00 95.25 83 LYS A O 1
ATOM 683 N N . TYR A 1 84 ? 5.391 0.951 14.989 1.00 95.25 84 TYR A N 1
ATOM 684 C CA . TYR A 1 84 ? 5.733 -0.406 14.553 1.00 95.25 84 TYR A CA 1
ATOM 685 C C . TYR A 1 84 ? 6.345 -0.437 13.147 1.00 95.25 84 TYR A C 1
ATOM 687 O O . TYR A 1 84 ? 6.309 -1.468 12.472 1.00 95.25 84 TYR A O 1
ATOM 695 N N . ASN A 1 85 ? 6.909 0.686 12.694 1.00 93.12 85 ASN A N 1
ATOM 696 C CA . ASN A 1 85 ? 7.703 0.716 11.476 1.00 93.12 85 ASN A CA 1
ATOM 697 C C . ASN A 1 85 ? 8.828 -0.338 11.555 1.00 93.12 85 ASN A C 1
ATOM 699 O O . ASN A 1 85 ? 9.433 -0.525 12.612 1.00 93.12 85 ASN A O 1
ATOM 703 N N . TRP A 1 86 ? 9.080 -1.046 10.451 1.00 92.06 86 TRP A N 1
ATOM 704 C CA . TRP A 1 86 ? 10.058 -2.141 10.328 1.00 92.06 86 TRP A CA 1
ATOM 705 C C . TRP A 1 86 ? 9.791 -3.413 11.148 1.00 92.06 86 TRP A C 1
ATOM 707 O O . TRP A 1 86 ? 10.567 -4.369 11.061 1.00 92.06 86 TRP A O 1
ATOM 717 N N . GLN A 1 87 ? 8.716 -3.487 11.936 1.00 96.00 87 GLN A N 1
ATOM 718 C CA . GLN A 1 87 ? 8.423 -4.685 12.721 1.00 96.00 87 GLN A CA 1
ATOM 719 C C . GLN A 1 87 ? 8.068 -5.862 11.794 1.00 96.00 87 GLN A C 1
ATOM 721 O O . GLN A 1 87 ? 7.076 -5.821 11.070 1.00 96.00 87 GLN A O 1
ATOM 726 N N . GLY A 1 88 ? 8.853 -6.942 11.845 1.00 96.81 88 GLY A N 1
ATOM 727 C CA . GLY A 1 88 ? 8.683 -8.100 10.962 1.00 96.81 88 GLY A CA 1
ATOM 728 C C . GLY A 1 88 ? 9.461 -8.007 9.646 1.00 96.81 88 GLY A C 1
ATOM 729 O O . GLY A 1 88 ? 9.277 -8.866 8.781 1.00 96.81 88 GLY A O 1
ATOM 730 N N . GLN A 1 89 ? 10.332 -7.002 9.479 1.00 97.19 89 GLN A N 1
ATOM 731 C CA . GLN A 1 89 ? 11.218 -6.882 8.314 1.00 97.19 89 GLN A CA 1
ATOM 732 C C . GLN A 1 89 ? 12.098 -8.121 8.097 1.00 97.19 89 GLN A C 1
ATOM 734 O O . GLN A 1 89 ? 12.437 -8.445 6.962 1.00 97.19 89 GLN A O 1
ATOM 739 N N . GLU A 1 90 ? 12.425 -8.858 9.161 1.00 97.69 90 GLU A N 1
ATOM 740 C CA . GLU A 1 90 ? 13.210 -10.090 9.091 1.00 97.69 90 GLU A CA 1
ATOM 741 C C . GLU A 1 90 ? 12.529 -11.177 8.245 1.00 97.69 90 GLU A C 1
ATOM 743 O O . GLU A 1 90 ? 13.197 -12.024 7.661 1.00 97.69 90 GLU A O 1
ATOM 748 N N . PHE A 1 91 ? 11.198 -11.145 8.109 1.00 98.50 91 PHE A N 1
ATOM 749 C CA . PHE A 1 91 ? 10.482 -12.094 7.256 1.00 98.50 91 PHE A CA 1
ATOM 750 C C . PHE A 1 91 ? 10.625 -11.788 5.762 1.00 98.50 91 PHE A C 1
ATOM 752 O O . PHE A 1 91 ? 10.298 -12.645 4.944 1.00 98.50 91 PHE A O 1
ATOM 759 N N . PHE A 1 92 ? 11.113 -10.595 5.412 1.00 98.38 92 PHE A N 1
ATOM 760 C CA . PHE A 1 92 ? 11.272 -10.114 4.041 1.00 98.38 92 PHE A CA 1
ATOM 761 C C . PHE A 1 92 ? 12.703 -10.282 3.508 1.00 98.38 92 PHE A C 1
ATOM 763 O O . PHE A 1 92 ? 12.993 -9.825 2.406 1.00 98.38 92 PHE A O 1
ATOM 770 N N . GLU A 1 93 ? 13.608 -10.941 4.235 1.00 98.12 93 GLU A N 1
ATOM 771 C CA . GLU A 1 93 ? 14.992 -11.156 3.783 1.00 98.12 93 GLU A CA 1
ATOM 772 C C . GLU A 1 93 ? 15.042 -11.839 2.404 1.00 98.12 93 GLU A C 1
ATOM 774 O O . GLU A 1 93 ? 15.558 -11.258 1.451 1.00 98.12 93 GLU A O 1
ATOM 779 N N . SER A 1 94 ? 14.373 -12.986 2.244 1.00 98.06 94 SER A N 1
ATOM 780 C CA . SER A 1 94 ? 14.312 -13.693 0.955 1.00 98.06 94 SER A CA 1
ATOM 781 C C . SER A 1 94 ? 13.601 -12.893 -0.142 1.00 98.06 94 SER A C 1
ATOM 783 O O . SER A 1 94 ? 13.993 -12.958 -1.304 1.00 98.06 94 SER A O 1
ATOM 785 N N . VAL A 1 95 ? 12.583 -12.098 0.210 1.00 98.38 95 VAL A N 1
ATOM 786 C CA . VAL A 1 95 ? 11.921 -11.187 -0.743 1.00 98.38 95 VAL A CA 1
ATOM 787 C C . VAL A 1 95 ? 12.946 -10.203 -1.303 1.00 98.38 95 VAL A C 1
ATOM 789 O O . VAL A 1 95 ? 13.046 -10.021 -2.515 1.00 98.38 95 VAL A O 1
ATOM 792 N N . ASN A 1 96 ? 13.749 -9.602 -0.427 1.00 97.81 96 ASN A N 1
ATOM 793 C CA . ASN A 1 96 ? 14.755 -8.620 -0.809 1.00 97.81 96 ASN A CA 1
ATOM 794 C C . ASN A 1 96 ? 15.908 -9.238 -1.614 1.00 97.81 96 ASN A C 1
ATOM 796 O O . ASN A 1 96 ? 16.351 -8.631 -2.587 1.00 97.81 96 ASN A O 1
ATOM 800 N N . GLU A 1 97 ? 16.345 -10.458 -1.296 1.00 97.12 97 GLU A N 1
ATOM 801 C CA . GLU A 1 97 ? 17.326 -11.200 -2.107 1.00 97.12 97 GLU A CA 1
ATOM 802 C C . GLU A 1 97 ? 16.832 -11.435 -3.546 1.00 97.12 97 GLU A C 1
ATOM 804 O O . GLU A 1 97 ? 17.577 -11.239 -4.516 1.00 97.12 97 GLU A O 1
ATOM 809 N N . ILE A 1 98 ? 15.554 -11.796 -3.704 1.00 96.69 98 ILE A N 1
ATOM 810 C CA . ILE A 1 98 ? 14.926 -11.979 -5.019 1.00 96.69 98 ILE A CA 1
ATOM 811 C C . ILE A 1 98 ? 14.821 -10.638 -5.752 1.00 96.69 98 ILE A C 1
ATOM 813 O O . ILE A 1 98 ? 15.190 -10.553 -6.924 1.00 96.69 98 ILE A O 1
ATOM 817 N N . LEU A 1 99 ? 14.390 -9.565 -5.079 1.00 94.81 99 LEU A N 1
ATOM 818 C CA . LEU A 1 99 ? 14.307 -8.227 -5.679 1.00 94.81 99 LEU A CA 1
ATOM 819 C C . LEU A 1 99 ? 15.675 -7.715 -6.153 1.00 94.81 99 LEU A C 1
ATOM 821 O O . LEU A 1 99 ? 15.766 -7.158 -7.252 1.00 94.81 99 LEU A O 1
ATOM 825 N N . ILE A 1 100 ? 16.741 -7.962 -5.384 1.00 93.38 100 ILE A N 1
ATOM 826 C CA . ILE A 1 100 ? 18.126 -7.672 -5.783 1.00 93.38 100 ILE A CA 1
ATOM 827 C C . ILE A 1 100 ? 18.502 -8.482 -7.028 1.00 93.38 100 ILE A C 1
ATOM 829 O O . ILE A 1 100 ? 19.039 -7.922 -7.986 1.00 93.38 100 ILE A O 1
ATOM 833 N N . SER A 1 101 ? 18.176 -9.775 -7.057 1.00 92.38 101 SER A N 1
ATOM 834 C CA . SER A 1 101 ? 18.464 -10.656 -8.197 1.00 92.38 101 SER A CA 1
ATOM 835 C C . SER A 1 101 ? 17.731 -10.214 -9.469 1.00 92.38 101 SER A C 1
ATOM 837 O O . SER A 1 101 ? 18.321 -10.179 -10.554 1.00 92.38 101 SER A O 1
ATOM 839 N N . ILE A 1 102 ? 16.465 -9.797 -9.349 1.00 89.38 102 ILE A N 1
ATOM 840 C CA . ILE A 1 102 ? 15.695 -9.199 -10.448 1.00 89.38 102 ILE A CA 1
ATOM 841 C C . ILE A 1 102 ? 16.373 -7.903 -10.901 1.00 89.38 102 ILE A C 1
ATOM 843 O O . ILE A 1 102 ? 16.620 -7.722 -12.090 1.00 89.38 102 ILE A O 1
ATOM 847 N N . ALA A 1 103 ? 16.722 -7.004 -9.981 1.00 86.75 103 ALA A N 1
ATOM 848 C CA . ALA A 1 103 ? 17.377 -5.745 -10.325 1.00 86.75 103 ALA A CA 1
ATOM 849 C C . ALA A 1 103 ? 18.707 -5.947 -11.071 1.00 86.75 103 ALA A C 1
ATOM 851 O O . ALA A 1 103 ? 18.956 -5.265 -12.064 1.00 86.75 103 ALA A O 1
ATOM 852 N N . GLN A 1 104 ? 19.531 -6.903 -10.639 1.00 86.69 104 GLN A N 1
ATOM 853 C CA . GLN A 1 104 ? 20.821 -7.212 -11.264 1.00 86.69 104 GLN A CA 1
ATOM 854 C C . GLN A 1 104 ? 20.674 -7.856 -12.646 1.00 86.69 104 GLN A C 1
ATOM 856 O O . GLN A 1 104 ? 21.409 -7.508 -13.567 1.00 86.69 104 GLN A O 1
ATOM 861 N N . SER A 1 105 ? 19.731 -8.787 -12.803 1.00 81.94 105 SER A N 1
ATOM 862 C CA . SER A 1 105 ? 19.546 -9.525 -14.061 1.00 81.94 105 SER A CA 1
ATOM 863 C C . SER A 1 105 ? 18.744 -8.746 -15.103 1.00 81.94 105 SER A C 1
ATOM 865 O O . SER A 1 105 ? 18.935 -8.925 -16.305 1.00 81.94 105 SER A O 1
ATOM 867 N N . GLN A 1 106 ? 17.835 -7.879 -14.661 1.00 73.31 106 GLN A N 1
ATOM 868 C CA . GLN A 1 106 ? 16.824 -7.285 -15.527 1.00 73.31 106 GLN A CA 1
ATOM 869 C C . GLN A 1 106 ? 16.849 -5.757 -15.571 1.00 73.31 106 GLN A C 1
ATOM 871 O O . GLN A 1 106 ? 16.263 -5.184 -16.497 1.00 73.31 106 GLN A O 1
ATOM 876 N N . GLY A 1 107 ? 17.505 -5.101 -14.616 1.00 77.12 107 GLY A N 1
ATOM 877 C CA . GLY A 1 107 ? 17.503 -3.651 -14.476 1.00 77.12 107 GLY A CA 1
ATOM 878 C C . GLY A 1 107 ? 16.166 -3.084 -13.985 1.00 77.12 107 GLY A C 1
ATOM 879 O O . GLY A 1 107 ? 15.300 -3.772 -13.428 1.00 77.12 107 GLY A O 1
ATOM 880 N N . TYR A 1 108 ? 15.992 -1.784 -14.204 1.00 77.44 108 TYR A N 1
ATOM 881 C CA . TYR A 1 108 ? 14.861 -1.011 -13.688 1.00 77.44 108 TYR A CA 1
ATOM 882 C C . TYR A 1 108 ? 13.969 -0.443 -14.787 1.00 77.44 108 TYR A C 1
ATOM 884 O O . TYR A 1 108 ? 13.273 0.531 -14.547 1.00 77.44 108 TYR A O 1
ATOM 892 N N . GLU A 1 109 ? 13.955 -1.031 -15.981 1.00 83.06 109 GLU A N 1
ATOM 893 C CA . GLU A 1 109 ? 13.124 -0.547 -17.088 1.00 83.06 109 GLU A CA 1
ATOM 894 C C . GLU A 1 109 ? 11.621 -0.601 -16.767 1.00 83.06 109 GLU A C 1
ATOM 896 O O . GLU A 1 109 ? 11.151 -1.514 -16.078 1.00 83.06 109 GLU A O 1
ATOM 901 N N . ALA A 1 110 ? 10.853 0.361 -17.292 1.00 81.50 110 ALA A N 1
ATOM 902 C CA . ALA A 1 110 ? 9.449 0.568 -16.921 1.00 81.50 110 ALA A CA 1
ATOM 903 C C . ALA A 1 110 ? 8.560 -0.689 -17.047 1.00 81.50 110 ALA A C 1
ATOM 905 O O . ALA A 1 110 ? 7.876 -1.004 -16.072 1.00 81.50 110 ALA A O 1
ATOM 906 N N . PRO A 1 111 ? 8.609 -1.485 -18.139 1.00 84.69 111 PRO A N 1
ATOM 907 C CA . PRO A 1 111 ? 7.793 -2.700 -18.240 1.00 84.69 111 PRO A CA 1
ATOM 908 C C . PRO A 1 111 ? 8.112 -3.745 -17.163 1.00 84.69 111 PRO A C 1
ATOM 910 O O . PRO A 1 111 ? 7.228 -4.470 -16.718 1.00 84.69 111 PRO A O 1
ATOM 913 N N . LYS A 1 112 ? 9.372 -3.818 -16.720 1.00 85.50 112 LYS A N 1
ATOM 914 C CA . LYS A 1 112 ? 9.811 -4.780 -15.700 1.00 85.50 112 LYS A CA 1
ATOM 915 C C . LYS A 1 112 ? 9.485 -4.297 -14.291 1.00 85.50 112 LYS A C 1
ATOM 917 O O . LYS A 1 112 ? 9.149 -5.091 -13.419 1.00 85.50 112 LYS A O 1
ATOM 922 N N . ARG A 1 113 ? 9.548 -2.980 -14.056 1.00 88.38 113 ARG A N 1
ATOM 923 C CA . ARG A 1 113 ? 8.991 -2.377 -12.833 1.00 88.38 113 ARG A CA 1
ATOM 924 C C . ARG A 1 113 ? 7.492 -2.653 -12.725 1.00 88.38 113 ARG A C 1
ATOM 926 O O . ARG A 1 113 ? 7.065 -3.090 -11.666 1.00 88.38 113 ARG A O 1
ATOM 933 N N . GLN A 1 114 ? 6.739 -2.513 -13.817 1.00 90.12 114 GLN A N 1
ATOM 934 C CA . GLN A 1 114 ? 5.304 -2.807 -13.809 1.00 90.12 114 GLN A CA 1
ATOM 935 C C . GLN A 1 114 ? 5.011 -4.263 -13.423 1.00 90.12 114 GLN A C 1
ATOM 937 O O . GLN A 1 114 ? 4.176 -4.504 -12.570 1.00 90.12 114 GLN A O 1
ATOM 942 N N . ARG A 1 115 ? 5.760 -5.243 -13.946 1.00 91.50 115 ARG A N 1
ATOM 943 C CA . ARG A 1 115 ? 5.573 -6.657 -13.560 1.00 91.50 115 ARG A CA 1
ATOM 944 C C . ARG A 1 115 ? 5.806 -6.917 -12.068 1.00 91.50 115 ARG A C 1
ATOM 946 O O . ARG A 1 115 ? 5.069 -7.689 -11.457 1.00 91.50 115 ARG A O 1
ATOM 953 N N . ARG A 1 116 ? 6.808 -6.262 -11.467 1.00 92.69 116 ARG A N 1
ATOM 954 C CA . ARG A 1 116 ? 7.040 -6.315 -10.010 1.00 92.69 116 ARG A CA 1
ATOM 955 C C . ARG A 1 116 ? 5.869 -5.706 -9.240 1.00 92.69 116 ARG A C 1
ATOM 957 O O . ARG A 1 116 ? 5.393 -6.315 -8.290 1.00 92.69 116 ARG A O 1
ATOM 964 N N . TRP A 1 117 ? 5.390 -4.544 -9.682 1.00 94.56 117 TRP A N 1
ATOM 965 C CA . TRP A 1 117 ? 4.214 -3.893 -9.109 1.00 94.56 117 TRP A CA 1
ATOM 966 C C . TRP A 1 117 ? 2.982 -4.799 -9.151 1.00 94.56 117 TRP A C 1
ATOM 968 O O . TRP A 1 117 ? 2.347 -5.031 -8.126 1.00 94.56 117 TRP A O 1
ATOM 978 N N . ASP A 1 118 ? 2.697 -5.378 -10.317 1.00 95.69 118 ASP A N 1
ATOM 979 C CA . ASP A 1 118 ? 1.564 -6.279 -10.516 1.00 95.69 118 ASP A CA 1
ATOM 980 C C . ASP A 1 118 ? 1.669 -7.504 -9.596 1.00 95.69 118 ASP A C 1
ATOM 982 O O . ASP A 1 118 ? 0.669 -7.924 -9.018 1.00 95.69 118 ASP A O 1
ATOM 986 N N . THR A 1 119 ? 2.883 -8.032 -9.397 1.00 97.00 119 THR A N 1
ATOM 987 C CA . THR A 1 119 ? 3.142 -9.133 -8.452 1.00 97.00 119 THR A CA 1
ATOM 988 C C . THR A 1 119 ? 2.788 -8.724 -7.021 1.00 97.00 119 THR A C 1
ATOM 990 O O . THR A 1 119 ? 2.081 -9.453 -6.327 1.00 97.00 119 THR A O 1
ATOM 993 N N . PHE A 1 120 ? 3.207 -7.533 -6.578 1.00 97.88 120 PHE A N 1
ATOM 994 C CA . PHE A 1 120 ? 2.871 -7.027 -5.243 1.00 97.88 120 PHE A CA 1
ATOM 995 C C . PHE A 1 120 ? 1.359 -6.886 -5.056 1.00 97.88 120 PHE A C 1
ATOM 997 O O . PHE A 1 120 ? 0.807 -7.376 -4.071 1.00 97.88 120 PHE A O 1
ATOM 1004 N N . ILE A 1 121 ? 0.676 -6.268 -6.022 1.00 98.19 121 ILE A N 1
ATOM 1005 C CA . ILE A 1 121 ? -0.777 -6.091 -5.993 1.00 98.19 121 ILE A CA 1
ATOM 1006 C C . ILE A 1 121 ? -1.501 -7.440 -5.940 1.00 98.19 121 ILE A C 1
ATOM 1008 O O . ILE A 1 121 ? -2.422 -7.610 -5.141 1.00 98.19 121 ILE A O 1
ATOM 1012 N N . GLN A 1 122 ? -1.096 -8.408 -6.764 1.00 98.38 122 GLN A N 1
ATOM 1013 C CA . GLN A 1 122 ? -1.733 -9.726 -6.821 1.00 98.38 122 GLN A CA 1
ATOM 1014 C C . GLN A 1 122 ? -1.602 -10.488 -5.501 1.00 98.38 122 GLN A C 1
ATOM 1016 O O . GLN A 1 122 ? -2.601 -11.021 -5.012 1.00 98.38 122 GLN A O 1
ATOM 1021 N N . VAL A 1 123 ? -0.412 -10.489 -4.895 1.00 98.62 123 VAL A N 1
ATOM 1022 C CA . VAL A 1 123 ? -0.188 -11.120 -3.586 1.00 98.62 123 VAL A CA 1
ATOM 1023 C C . VAL A 1 123 ? -1.044 -10.455 -2.511 1.00 98.62 123 VAL A C 1
ATOM 1025 O O . VAL A 1 123 ? -1.739 -11.145 -1.765 1.00 98.62 123 VAL A O 1
ATOM 1028 N N . LEU A 1 124 ? -1.051 -9.120 -2.447 1.00 98.62 124 LEU A N 1
ATOM 1029 C CA . LEU A 1 124 ? -1.838 -8.389 -1.451 1.00 98.62 124 LEU A CA 1
ATOM 1030 C C . LEU A 1 124 ? -3.345 -8.626 -1.630 1.00 98.62 124 LEU A C 1
ATOM 1032 O O . LEU A 1 124 ? -4.031 -8.884 -0.646 1.00 98.62 124 LEU A O 1
ATOM 1036 N N . LYS A 1 125 ? -3.860 -8.640 -2.866 1.00 98.31 125 LYS A N 1
ATOM 1037 C CA . LYS A 1 125 ? -5.263 -9.001 -3.150 1.00 98.31 125 LYS A CA 1
ATOM 1038 C C . LYS A 1 125 ? -5.602 -10.417 -2.699 1.00 98.31 125 LYS A C 1
ATOM 1040 O O . LYS A 1 125 ? -6.667 -10.635 -2.124 1.00 98.31 125 LYS A O 1
ATOM 1045 N N . ARG A 1 126 ? -4.713 -11.378 -2.966 1.00 98.38 126 ARG A N 1
ATOM 1046 C CA . ARG A 1 126 ? -4.907 -12.781 -2.582 1.00 98.38 126 ARG A CA 1
ATOM 1047 C C . ARG A 1 126 ? -4.992 -12.912 -1.063 1.00 98.38 126 ARG A C 1
ATOM 1049 O O . ARG A 1 126 ? -5.995 -13.410 -0.559 1.00 98.38 126 ARG A O 1
ATOM 1056 N N . LEU A 1 127 ? -4.020 -12.354 -0.343 1.00 98.50 127 LEU A N 1
ATOM 1057 C CA . LEU A 1 127 ? -4.015 -12.315 1.123 1.00 98.50 127 LEU A CA 1
ATOM 1058 C C . LEU A 1 127 ? -5.264 -11.625 1.694 1.00 98.50 127 LEU A C 1
ATOM 1060 O O . LEU A 1 127 ? -5.840 -12.097 2.674 1.00 98.50 127 LEU A O 1
ATOM 1064 N N . ASP A 1 128 ? -5.710 -10.533 1.074 1.00 97.75 128 ASP A N 1
ATOM 1065 C CA . ASP A 1 128 ? -6.907 -9.819 1.510 1.00 97.75 128 ASP A CA 1
ATOM 1066 C C . ASP A 1 128 ? -8.184 -10.650 1.341 1.00 97.75 128 ASP A C 1
ATOM 1068 O O . ASP A 1 128 ? -8.994 -10.747 2.262 1.00 97.75 128 ASP A O 1
ATOM 1072 N N . SER A 1 129 ? -8.324 -11.331 0.199 1.00 96.69 129 SER A N 1
ATOM 1073 C CA . SER A 1 129 ? -9.470 -12.205 -0.085 1.00 96.69 129 SER A CA 1
ATOM 1074 C C . SER A 1 129 ? -9.590 -13.392 0.878 1.00 96.69 129 SER A C 1
ATOM 1076 O O . SER A 1 129 ? -10.678 -13.929 1.078 1.00 96.69 129 SER A O 1
ATOM 1078 N N . GLU A 1 130 ? -8.482 -13.775 1.509 1.00 97.25 130 GLU A N 1
ATOM 1079 C CA . GLU A 1 130 ? -8.416 -14.830 2.518 1.00 97.25 130 GLU A CA 1
ATOM 1080 C C . GLU A 1 130 ? -8.628 -14.318 3.955 1.00 97.25 130 GLU A C 1
ATOM 1082 O O . GLU A 1 130 ? -8.577 -15.105 4.902 1.00 97.25 130 GLU A O 1
ATOM 1087 N N . GLY A 1 131 ? -8.839 -13.011 4.147 1.00 97.50 131 GLY A N 1
ATOM 1088 C CA . GLY A 1 131 ? -9.013 -12.404 5.471 1.00 97.50 131 GLY A CA 1
ATOM 1089 C C . GLY A 1 131 ? -7.714 -12.288 6.273 1.00 97.50 131 GLY A C 1
ATOM 1090 O O . GLY A 1 131 ? -7.735 -12.218 7.507 1.00 97.50 131 GLY A O 1
ATOM 1091 N N . VAL A 1 132 ? -6.553 -12.279 5.603 1.00 98.12 132 VAL A N 1
ATOM 1092 C CA . VAL A 1 132 ? -5.262 -12.193 6.298 1.00 98.12 132 VAL A CA 1
ATOM 1093 C C . VAL A 1 132 ? -5.138 -10.871 7.043 1.00 98.12 132 VAL A C 1
ATOM 1095 O O . VAL A 1 132 ? -4.755 -10.890 8.206 1.00 98.12 132 VAL A O 1
ATOM 1098 N N . PHE A 1 133 ? -5.483 -9.737 6.430 1.00 97.69 133 PHE A N 1
ATOM 1099 C CA . PHE A 1 133 ? -5.288 -8.423 7.054 1.00 97.69 133 PHE A CA 1
ATOM 1100 C C . PHE A 1 133 ? -6.328 -8.116 8.133 1.00 97.69 133 PHE A C 1
ATOM 1102 O O . PHE A 1 133 ? -5.978 -7.633 9.209 1.00 97.69 133 PHE A O 1
ATOM 1109 N N . ALA A 1 134 ? -7.592 -8.449 7.888 1.00 95.88 134 ALA A N 1
ATOM 1110 C CA . ALA A 1 134 ? -8.693 -8.211 8.811 1.00 95.88 134 ALA A CA 1
ATOM 1111 C C . ALA A 1 134 ? -9.852 -9.167 8.530 1.00 95.88 134 ALA A C 1
ATOM 1113 O O . ALA A 1 134 ? -10.023 -9.633 7.402 1.00 95.88 134 ALA A O 1
ATOM 1114 N N . ASP A 1 135 ? -10.676 -9.400 9.547 1.00 94.00 135 ASP A N 1
ATOM 1115 C CA . ASP A 1 135 ? -11.933 -10.118 9.377 1.00 94.00 135 ASP A CA 1
ATOM 1116 C C . ASP A 1 135 ? -12.927 -9.262 8.577 1.00 94.00 135 ASP A C 1
ATOM 1118 O O . ASP A 1 135 ? -12.837 -8.032 8.53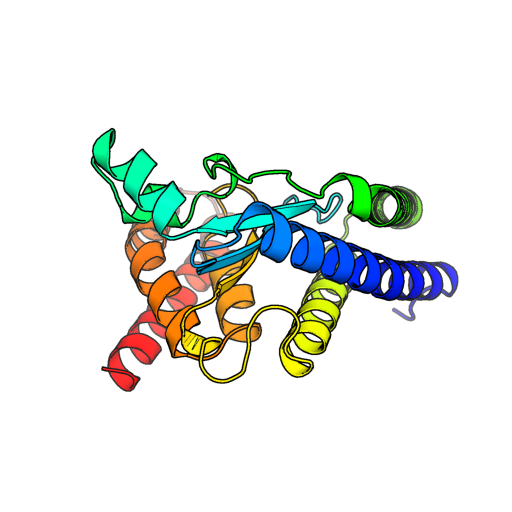8 1.00 94.00 135 ASP A O 1
ATOM 1122 N N . ALA A 1 136 ? -13.924 -9.902 7.961 1.00 92.06 136 ALA A N 1
ATOM 1123 C CA . ALA A 1 136 ? -14.876 -9.230 7.072 1.00 92.06 136 ALA A CA 1
ATOM 1124 C C . ALA A 1 136 ? -15.612 -8.038 7.720 1.00 92.06 136 ALA A C 1
ATOM 1126 O O . ALA A 1 136 ? -15.976 -7.095 7.022 1.00 92.06 136 ALA A O 1
ATOM 1127 N N . GLN A 1 137 ? -15.820 -8.068 9.042 1.00 92.69 137 GLN A N 1
ATOM 1128 C CA . GLN A 1 137 ? -16.473 -6.984 9.786 1.00 92.69 137 GLN A CA 1
ATOM 1129 C C . GLN A 1 137 ? -15.580 -5.742 9.917 1.00 92.69 137 GLN A C 1
ATOM 1131 O O . GLN A 1 137 ? -16.078 -4.622 9.836 1.00 92.69 137 GLN A O 1
ATOM 1136 N N . ASP A 1 138 ? -14.267 -5.940 10.046 1.00 94.12 138 AS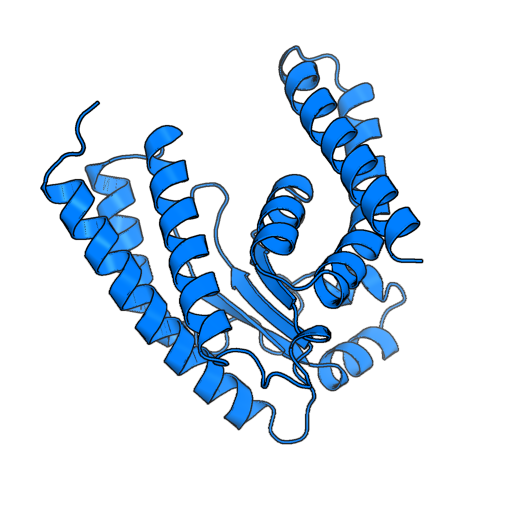P A N 1
ATOM 1137 C CA . ASP A 1 138 ? -13.301 -4.868 10.297 1.00 94.12 138 ASP A CA 1
ATOM 1138 C C . ASP A 1 138 ? -12.578 -4.416 9.026 1.00 94.12 138 ASP A C 1
ATOM 1140 O O . ASP A 1 138 ? -11.936 -3.363 9.009 1.00 94.12 138 ASP A O 1
ATOM 1144 N N . ARG A 1 139 ? -12.697 -5.169 7.927 1.00 95.88 139 ARG A N 1
ATOM 1145 C CA . ARG A 1 139 ? -11.948 -4.929 6.688 1.00 95.88 139 ARG A CA 1
ATOM 1146 C C . ARG A 1 139 ? -12.125 -3.522 6.117 1.00 95.88 139 ARG A C 1
ATOM 1148 O O . ARG A 1 139 ? -11.172 -2.958 5.579 1.00 95.88 139 ARG A O 1
ATOM 1155 N N . GLY A 1 140 ? -13.307 -2.930 6.276 1.00 96.06 140 GLY A N 1
ATOM 1156 C CA . GLY A 1 140 ? -13.586 -1.559 5.844 1.00 96.06 140 GLY A CA 1
ATOM 1157 C C . GLY A 1 140 ? -12.858 -0.468 6.641 1.00 96.06 140 GLY A C 1
ATOM 1158 O O . GLY A 1 140 ? -12.893 0.688 6.220 1.00 96.06 140 GLY A O 1
ATOM 1159 N N . SER A 1 141 ? -12.215 -0.821 7.759 1.00 95.88 141 SER A N 1
ATOM 1160 C CA . SER A 1 141 ? -11.470 0.084 8.647 1.00 95.88 141 SER A CA 1
ATOM 1161 C C . SER A 1 141 ? -9.946 -0.064 8.548 1.00 95.88 141 SER A C 1
ATOM 1163 O O . SER A 1 141 ? -9.216 0.788 9.050 1.00 95.88 141 SER A O 1
ATOM 1165 N N . VAL A 1 142 ? -9.464 -1.110 7.869 1.00 97.75 142 VAL A N 1
ATOM 1166 C CA . VAL A 1 142 ? -8.034 -1.375 7.675 1.00 97.75 142 VAL A CA 1
ATOM 1167 C C . VAL A 1 142 ? -7.625 -0.953 6.268 1.00 97.75 142 VAL A C 1
ATOM 1169 O O . VAL A 1 142 ? -8.279 -1.312 5.291 1.00 97.75 142 VAL A O 1
ATOM 1172 N N . LEU A 1 143 ? -6.547 -0.185 6.142 1.00 98.12 143 LEU A N 1
ATOM 1173 C CA . LEU A 1 143 ? -5.930 0.142 4.859 1.00 98.12 143 LEU A CA 1
ATOM 1174 C C . LEU A 1 143 ? -4.832 -0.877 4.533 1.00 98.12 143 LEU A C 1
ATOM 1176 O O . LEU A 1 143 ? -3.950 -1.112 5.353 1.00 98.12 143 LEU A O 1
ATOM 1180 N N . VAL A 1 144 ? -4.845 -1.434 3.326 1.00 98.50 144 VAL A N 1
ATOM 1181 C CA . VAL A 1 144 ? -3.726 -2.198 2.757 1.00 98.50 144 VAL A CA 1
ATOM 1182 C C . VAL A 1 144 ? -3.138 -1.388 1.611 1.00 98.50 144 VAL A C 1
ATOM 1184 O O . VAL A 1 144 ? -3.872 -1.035 0.694 1.00 98.50 144 VAL A O 1
ATOM 1187 N N . ASN A 1 145 ? -1.851 -1.051 1.634 1.00 97.62 145 ASN A N 1
ATOM 1188 C CA . ASN A 1 145 ? -1.277 -0.219 0.572 1.00 97.62 145 ASN A CA 1
ATOM 1189 C C . ASN A 1 145 ? 0.172 -0.579 0.224 1.00 97.62 145 ASN A C 1
ATOM 1191 O O . ASN A 1 145 ? 0.841 -1.285 0.974 1.00 97.62 145 ASN A O 1
ATOM 1195 N N . ILE A 1 146 ? 0.661 -0.058 -0.899 1.00 96.75 146 ILE A N 1
ATOM 1196 C CA . ILE A 1 146 ? 2.078 -0.049 -1.270 1.00 96.75 146 ILE A CA 1
ATOM 1197 C C . ILE A 1 146 ? 2.542 1.407 -1.218 1.00 96.75 146 ILE A C 1
ATOM 1199 O O . ILE A 1 146 ? 1.926 2.264 -1.849 1.00 96.75 146 ILE A O 1
ATOM 1203 N N . MET A 1 147 ? 3.591 1.705 -0.451 1.00 94.44 147 MET A N 1
ATOM 1204 C CA . MET A 1 147 ? 4.061 3.084 -0.266 1.00 94.44 147 MET A CA 1
ATOM 1205 C C . MET A 1 147 ? 5.585 3.181 -0.272 1.00 94.44 147 MET A C 1
ATOM 1207 O O . MET A 1 147 ? 6.295 2.217 0.008 1.00 94.44 147 MET A O 1
ATOM 1211 N N . TRP A 1 148 ? 6.085 4.368 -0.598 1.00 90.56 148 TRP A N 1
ATOM 1212 C CA . TRP A 1 148 ? 7.489 4.754 -0.474 1.00 90.56 148 TRP A CA 1
ATOM 1213 C C . TRP A 1 148 ? 7.554 6.271 -0.322 1.00 90.56 148 TRP A C 1
ATOM 1215 O O . TRP A 1 148 ? 7.019 6.993 -1.166 1.00 90.56 148 TRP A O 1
ATOM 1225 N N . GLY A 1 149 ? 8.199 6.744 0.746 1.00 77.44 149 GLY A N 1
ATOM 1226 C CA . GLY A 1 149 ? 8.228 8.168 1.096 1.00 77.44 149 GLY A CA 1
ATOM 1227 C C . GLY A 1 149 ? 6.859 8.861 1.008 1.00 77.44 149 GLY A C 1
ATOM 1228 O O . GLY A 1 149 ? 5.811 8.219 1.026 1.00 77.44 149 GLY A O 1
ATOM 1229 N N . ASP A 1 150 ? 6.883 10.180 0.861 1.00 65.81 150 ASP A N 1
ATOM 1230 C CA . ASP A 1 150 ? 5.714 11.063 0.746 1.00 65.81 150 ASP A CA 1
ATOM 1231 C C . ASP A 1 150 ? 5.530 11.646 -0.674 1.00 65.81 150 ASP A C 1
ATOM 1233 O O . ASP A 1 150 ? 4.620 12.433 -0.926 1.00 65.81 150 ASP A O 1
ATOM 1237 N N . GLN A 1 151 ? 6.380 11.252 -1.629 1.00 64.31 151 GLN A N 1
ATOM 1238 C CA . GLN A 1 151 ? 6.562 11.987 -2.891 1.00 64.31 151 GLN A CA 1
ATOM 1239 C C . GLN A 1 151 ? 5.722 11.492 -4.082 1.00 64.31 151 GLN A C 1
ATOM 1241 O O . GLN A 1 151 ? 5.755 12.123 -5.137 1.00 64.31 151 GLN A O 1
ATOM 1246 N N . ASP A 1 152 ? 4.974 10.389 -3.964 1.00 83.31 152 ASP A N 1
ATOM 1247 C CA . ASP A 1 152 ? 4.123 9.876 -5.057 1.00 83.31 152 ASP A CA 1
ATOM 1248 C C . ASP A 1 152 ? 2.707 9.532 -4.575 1.00 83.31 152 ASP A C 1
ATOM 1250 O O . ASP A 1 152 ? 2.248 8.389 -4.633 1.00 83.31 152 ASP A O 1
ATOM 1254 N N . ALA A 1 153 ? 1.998 10.565 -4.109 1.00 89.06 153 ALA A N 1
ATOM 1255 C CA . ALA A 1 153 ? 0.618 10.451 -3.640 1.00 89.06 153 ALA A CA 1
ATOM 1256 C C . ALA A 1 153 ? -0.322 9.827 -4.690 1.00 89.06 153 ALA A C 1
ATOM 1258 O O . ALA A 1 153 ? -1.265 9.125 -4.325 1.00 89.06 153 ALA A O 1
ATOM 1259 N N . VAL A 1 154 ? -0.064 10.032 -5.991 1.00 93.25 154 VAL A N 1
ATOM 1260 C CA . VAL A 1 154 ? -0.877 9.415 -7.050 1.00 93.25 154 VAL A CA 1
ATOM 1261 C C . VAL A 1 154 ? -0.714 7.899 -7.038 1.00 93.25 154 VAL A C 1
ATOM 1263 O O . VAL A 1 154 ? -1.720 7.193 -7.004 1.00 93.25 154 VAL A O 1
ATOM 1266 N N . ALA A 1 155 ? 0.520 7.388 -7.024 1.00 92.06 155 ALA A N 1
ATOM 1267 C CA . ALA A 1 155 ? 0.735 5.946 -7.011 1.00 92.06 155 ALA A CA 1
ATOM 1268 C C . ALA A 1 155 ? 0.176 5.288 -5.741 1.00 92.06 155 ALA A C 1
ATOM 1270 O O . ALA A 1 155 ? -0.436 4.224 -5.826 1.00 92.06 155 ALA A O 1
ATOM 1271 N N . HIS A 1 156 ? 0.315 5.939 -4.579 1.00 94.25 156 HIS A N 1
ATOM 1272 C CA . HIS A 1 156 ? -0.252 5.428 -3.323 1.00 94.25 156 HIS A CA 1
ATOM 1273 C C . HIS A 1 156 ? -1.783 5.377 -3.360 1.00 94.25 156 HIS A C 1
ATOM 1275 O O . HIS A 1 156 ? -2.381 4.493 -2.746 1.00 94.25 156 HIS A O 1
ATOM 1281 N N . LEU A 1 157 ? -2.435 6.316 -4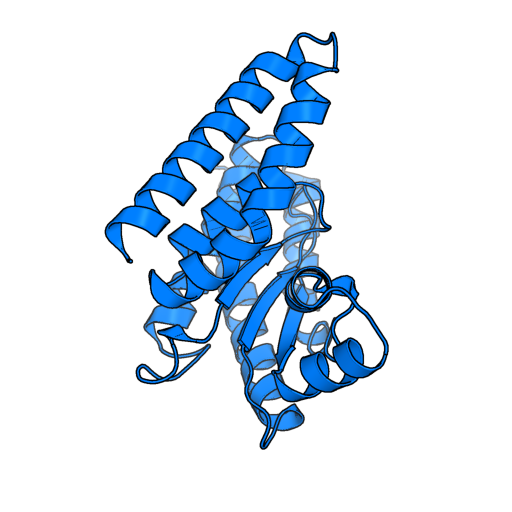.054 1.00 96.44 157 LEU A N 1
ATOM 1282 C CA . LEU A 1 157 ? -3.887 6.319 -4.244 1.00 96.44 157 LEU A CA 1
ATOM 1283 C C . LEU A 1 157 ? -4.347 5.264 -5.245 1.00 96.44 157 LEU A C 1
ATOM 1285 O O . LEU A 1 157 ? -5.385 4.641 -5.021 1.00 96.44 157 LEU A O 1
ATOM 1289 N N . GLU A 1 158 ? -3.586 5.049 -6.318 1.00 95.44 158 GLU A N 1
ATOM 1290 C CA . GLU A 1 158 ? -3.845 3.998 -7.306 1.00 95.44 158 GLU A CA 1
ATOM 1291 C C . GLU A 1 158 ? -3.818 2.614 -6.634 1.00 95.44 158 GLU A C 1
ATOM 1293 O O . GLU A 1 158 ? -4.801 1.874 -6.728 1.00 95.44 158 GLU A O 1
ATOM 1298 N N . SER A 1 159 ? -2.771 2.298 -5.859 1.00 96.38 159 SER A N 1
ATOM 1299 C CA . SER A 1 159 ? -2.718 1.041 -5.097 1.00 96.38 159 SER A CA 1
ATOM 1300 C C . SER A 1 159 ? -3.788 0.966 -4.011 1.00 96.38 159 SER A C 1
ATOM 1302 O O . SER A 1 159 ? -4.433 -0.072 -3.872 1.00 96.38 159 SER A O 1
ATOM 1304 N N . ALA A 1 160 ? -4.036 2.047 -3.262 1.00 97.50 160 ALA A N 1
ATOM 1305 C CA . ALA A 1 160 ? -5.062 2.039 -2.219 1.00 97.50 160 ALA A CA 1
ATOM 1306 C C . ALA A 1 160 ? -6.451 1.747 -2.797 1.00 97.50 160 ALA A C 1
ATOM 1308 O O . ALA A 1 160 ? -7.201 0.961 -2.220 1.00 97.50 160 ALA A O 1
ATOM 1309 N N . ARG A 1 161 ? -6.794 2.347 -3.941 1.00 97.44 161 ARG A N 1
ATOM 1310 C CA . ARG A 1 161 ? -8.072 2.109 -4.618 1.00 97.44 161 ARG A CA 1
ATOM 1311 C C . ARG A 1 161 ? -8.204 0.666 -5.085 1.00 97.44 161 ARG A C 1
ATOM 1313 O O . ARG A 1 161 ? -9.277 0.082 -4.996 1.00 97.44 161 ARG A O 1
ATOM 1320 N N . GLU A 1 162 ? -7.120 0.105 -5.603 1.00 97.50 162 GLU A N 1
ATOM 1321 C CA . GLU A 1 162 ? -7.109 -1.244 -6.152 1.00 97.50 162 GLU A CA 1
ATOM 1322 C C . GLU A 1 162 ? -7.161 -2.340 -5.070 1.00 97.50 162 GLU A C 1
ATOM 1324 O O . GLU A 1 162 ? -7.696 -3.426 -5.314 1.00 97.50 162 GLU A O 1
ATOM 1329 N N . LEU A 1 163 ? -6.604 -2.066 -3.889 1.00 98.31 163 LEU A N 1
ATOM 1330 C CA . LEU A 1 163 ? -6.440 -3.041 -2.809 1.00 98.31 163 LEU A CA 1
ATOM 1331 C C . LEU A 1 163 ? -7.553 -3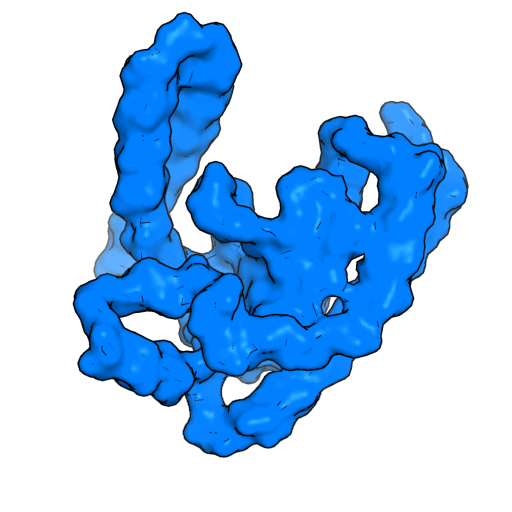.020 -1.760 1.00 98.31 163 LEU A C 1
ATOM 1333 O O . LEU A 1 163 ? -7.601 -3.931 -0.938 1.00 98.31 163 LEU A O 1
ATOM 1337 N N . ASN A 1 164 ? -8.407 -1.994 -1.722 1.00 98.38 164 ASN A N 1
ATOM 1338 C CA . ASN A 1 164 ? -9.287 -1.769 -0.575 1.00 98.38 164 ASN A CA 1
ATOM 1339 C C . ASN A 1 164 ? -10.762 -1.597 -0.937 1.00 98.38 164 ASN A C 1
ATOM 1341 O O . ASN A 1 164 ? -11.087 -1.045 -1.988 1.00 98.38 164 ASN A O 1
ATOM 1345 N N . PRO A 1 165 ? -11.676 -1.968 -0.018 1.00 96.75 165 PRO A N 1
ATOM 1346 C CA . PRO A 1 165 ? -13.040 -1.469 -0.049 1.00 96.75 165 PRO A CA 1
ATOM 1347 C C . PRO A 1 165 ? -13.074 0.063 -0.065 1.00 96.75 165 PRO A C 1
ATOM 1349 O O . PRO A 1 165 ? -12.216 0.731 0.520 1.00 96.75 165 PRO A O 1
ATOM 1352 N N . MET A 1 166 ? -14.137 0.617 -0.654 1.00 95.94 166 MET A N 1
ATOM 1353 C CA . MET A 1 166 ? -14.308 2.067 -0.779 1.00 95.94 166 MET A CA 1
ATOM 1354 C C . MET A 1 166 ? -14.214 2.807 0.560 1.00 95.94 166 MET A C 1
ATOM 1356 O O . MET A 1 166 ? -13.679 3.906 0.600 1.00 95.94 166 MET A O 1
ATOM 1360 N N . SER A 1 167 ? -14.665 2.220 1.672 1.00 95.38 167 SER A N 1
ATOM 1361 C CA . SER A 1 167 ? -14.621 2.886 2.980 1.00 95.38 167 SER A CA 1
ATOM 1362 C C . SER A 1 167 ? -13.198 3.203 3.460 1.00 95.38 167 SER A C 1
ATOM 1364 O O . SER A 1 167 ? -12.931 4.343 3.844 1.00 95.38 167 SER A O 1
ATOM 1366 N N . SER A 1 168 ? -12.274 2.235 3.421 1.00 95.56 168 SER A N 1
ATOM 1367 C CA . SER A 1 168 ? -10.890 2.455 3.862 1.00 95.56 168 SER A CA 1
ATOM 1368 C C . SER A 1 168 ? -10.088 3.227 2.819 1.00 95.56 168 SER A C 1
ATOM 1370 O O . SER A 1 168 ? -9.317 4.113 3.192 1.00 95.56 168 SER A O 1
ATOM 1372 N N . TYR A 1 169 ? -10.344 2.990 1.526 1.00 97.56 169 TYR A N 1
ATOM 1373 C CA . TYR A 1 169 ? -9.789 3.813 0.451 1.00 97.56 169 TYR A CA 1
ATOM 1374 C C . TYR A 1 169 ? -10.145 5.295 0.628 1.00 97.56 169 TYR A C 1
ATOM 1376 O O . TYR A 1 169 ? -9.253 6.137 0.634 1.00 97.56 169 TYR A O 1
ATOM 1384 N N . LEU A 1 170 ? -11.420 5.637 0.828 1.00 96.06 170 LEU A N 1
ATOM 1385 C CA . LEU A 1 170 ? -11.844 7.035 0.938 1.00 96.06 170 LEU A CA 1
ATOM 1386 C C . LEU A 1 170 ? -11.358 7.702 2.221 1.00 96.06 170 LEU A C 1
ATOM 1388 O O . LEU A 1 170 ? -11.087 8.903 2.212 1.00 96.06 170 LEU A O 1
ATOM 1392 N N . SER A 1 171 ? -11.201 6.944 3.311 1.00 93.44 171 SER A N 1
ATOM 1393 C CA . SER A 1 171 ? -10.550 7.466 4.515 1.00 93.44 171 SER A CA 1
ATOM 1394 C C . SER A 1 171 ? -9.116 7.908 4.228 1.00 93.44 171 SER A C 1
ATOM 1396 O O . SER A 1 171 ? -8.707 8.960 4.710 1.00 93.44 171 SER A O 1
ATOM 1398 N N . PHE A 1 172 ? -8.364 7.130 3.447 1.00 95.31 172 PHE A N 1
ATOM 1399 C CA . PHE A 1 172 ? -7.018 7.498 3.016 1.00 95.31 172 PHE A CA 1
ATOM 1400 C C . PHE A 1 172 ? -7.053 8.657 2.009 1.00 95.31 172 PHE A C 1
ATOM 1402 O O . PHE A 1 172 ? -6.364 9.658 2.188 1.00 95.31 172 PHE A O 1
ATOM 1409 N N . ALA A 1 173 ? -7.917 8.571 0.995 1.00 95.62 173 ALA A N 1
ATOM 1410 C CA . ALA A 1 173 ? -7.982 9.533 -0.100 1.00 95.62 173 ALA A CA 1
ATOM 1411 C C . ALA A 1 173 ? -8.314 10.960 0.355 1.00 95.62 173 ALA A C 1
ATOM 1413 O O . ALA A 1 173 ? -7.717 11.915 -0.145 1.00 95.62 173 ALA A O 1
ATOM 1414 N N . ARG A 1 174 ? -9.187 11.118 1.361 1.00 94.00 174 ARG A N 1
ATOM 1415 C CA . ARG A 1 174 ? -9.472 12.428 1.979 1.00 94.00 174 ARG A CA 1
ATOM 1416 C C . ARG A 1 174 ? -8.213 13.108 2.510 1.00 94.00 174 ARG A C 1
ATOM 1418 O O . ARG A 1 174 ? -8.057 14.310 2.321 1.00 94.00 174 ARG A O 1
ATOM 1425 N N . CYS A 1 175 ? -7.318 12.348 3.137 1.00 91.62 175 CYS A N 1
ATOM 1426 C CA . CYS A 1 175 ? -6.083 12.879 3.710 1.00 91.62 175 CYS A CA 1
ATOM 1427 C C . CYS A 1 175 ? -5.023 13.188 2.638 1.00 91.62 175 CYS A C 1
ATOM 1429 O O . CYS A 1 175 ? -4.164 14.034 2.863 1.00 91.62 175 CYS A O 1
ATOM 1431 N N . GLN A 1 176 ? -5.091 12.540 1.470 1.00 92.19 176 GLN A N 1
ATOM 1432 C CA . GLN A 1 176 ? -4.144 12.752 0.368 1.00 92.19 176 GLN A CA 1
ATOM 1433 C C . GLN A 1 176 ? -4.524 13.920 -0.556 1.00 92.19 176 GLN A C 1
ATOM 1435 O O . GLN A 1 176 ? -3.658 14.474 -1.230 1.00 92.19 176 GLN A O 1
ATOM 1440 N N . LEU A 1 177 ? -5.795 14.341 -0.586 1.00 92.94 177 LEU A N 1
ATOM 1441 C CA . LEU A 1 177 ? -6.250 15.446 -1.442 1.00 92.94 177 LEU A CA 1
ATOM 1442 C C . LEU A 1 177 ? -5.440 16.747 -1.269 1.00 92.94 177 LEU A C 1
ATOM 1444 O O . LEU A 1 177 ? -5.016 17.305 -2.283 1.00 92.94 177 LEU A O 1
ATOM 1448 N N . PRO A 1 178 ? -5.166 17.243 -0.043 1.00 91.81 178 PRO A N 1
ATOM 1449 C CA . PRO A 1 178 ? -4.341 18.441 0.135 1.00 91.81 178 PRO A CA 1
ATOM 1450 C C . PRO A 1 178 ? -2.926 18.299 -0.446 1.00 91.81 178 PRO A C 1
ATOM 1452 O O . PRO A 1 178 ? -2.373 19.270 -0.969 1.00 91.81 178 PRO A O 1
ATOM 1455 N N . ILE A 1 179 ? -2.359 17.088 -0.400 1.00 90.56 179 ILE A N 1
ATOM 1456 C CA . ILE A 1 179 ? -1.038 16.779 -0.963 1.00 90.56 179 ILE A CA 1
ATOM 1457 C C . ILE A 1 179 ? -1.106 16.834 -2.492 1.00 90.56 179 ILE A C 1
ATOM 1459 O O . ILE A 1 179 ? -0.288 17.511 -3.110 1.00 90.56 179 ILE A O 1
ATOM 1463 N N . LEU A 1 180 ? -2.124 16.221 -3.109 1.00 92.62 180 LEU A N 1
ATOM 1464 C CA . LEU A 1 180 ? -2.332 16.294 -4.561 1.00 92.62 180 LEU A CA 1
ATOM 1465 C C . LEU A 1 180 ? -2.514 17.732 -5.058 1.00 92.62 180 LEU A C 1
ATOM 1467 O O . LEU A 1 180 ? -1.962 18.102 -6.093 1.00 92.62 180 LEU A O 1
ATOM 1471 N N . TYR A 1 181 ? -3.269 18.553 -4.327 1.00 94.44 181 TYR A N 1
ATOM 1472 C CA . TYR A 1 181 ? -3.456 19.960 -4.675 1.00 94.44 181 TYR A CA 1
ATOM 1473 C C . TYR A 1 181 ? -2.158 20.765 -4.575 1.00 94.44 181 TYR A C 1
ATOM 1475 O O . TYR A 1 181 ? -1.885 21.582 -5.456 1.00 94.44 181 TYR A O 1
ATOM 1483 N N . SER A 1 182 ? -1.345 20.511 -3.547 1.00 91.69 182 SER A N 1
ATOM 1484 C CA . SER A 1 182 ? -0.020 21.129 -3.404 1.00 91.69 182 SER A CA 1
ATOM 1485 C C . SER A 1 182 ? 0.902 20.714 -4.555 1.00 91.69 182 SER A C 1
ATOM 1487 O O . SER A 1 182 ? 1.461 21.570 -5.237 1.00 91.69 182 SER A O 1
ATOM 1489 N N . LEU A 1 183 ? 0.947 19.416 -4.869 1.00 90.56 183 LEU A N 1
ATOM 1490 C CA . LEU A 1 183 ? 1.719 18.876 -5.989 1.00 90.56 183 LEU A CA 1
ATOM 1491 C C . LEU A 1 183 ? 1.285 19.479 -7.335 1.00 90.56 183 LEU A C 1
ATOM 1493 O O . LEU A 1 183 ? 2.127 19.847 -8.151 1.00 90.56 183 LEU A O 1
ATOM 1497 N N . LYS A 1 184 ? -0.025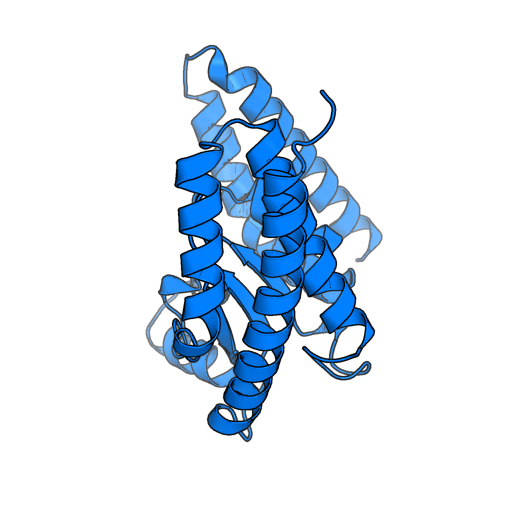 19.637 -7.569 1.00 92.38 184 LYS A N 1
ATOM 1498 C CA . LYS A 1 184 ? -0.546 20.306 -8.769 1.00 92.38 184 LYS A CA 1
ATOM 1499 C C . LYS A 1 184 ? 0.025 21.721 -8.901 1.00 92.38 184 LYS A C 1
ATOM 1501 O O . LYS A 1 184 ? 0.517 22.072 -9.969 1.00 92.38 184 LYS A O 1
ATOM 1506 N N . GLN A 1 185 ? 0.005 22.511 -7.825 1.00 91.75 185 GLN A N 1
ATOM 1507 C CA . GLN A 1 185 ? 0.536 23.881 -7.827 1.00 91.75 185 GLN A CA 1
ATOM 1508 C C . GLN A 1 185 ? 2.048 23.922 -8.083 1.00 91.75 185 GLN A C 1
ATOM 1510 O O . GLN A 1 185 ? 2.519 24.771 -8.840 1.00 91.75 185 GLN A O 1
ATOM 1515 N N . GLU A 1 186 ? 2.813 23.001 -7.497 1.00 90.50 186 GLU A N 1
ATOM 1516 C CA . GLU A 1 186 ? 4.260 22.899 -7.722 1.00 90.50 186 GLU A CA 1
ATOM 1517 C C . GLU A 1 186 ? 4.590 22.571 -9.185 1.00 90.50 186 GLU A C 1
ATOM 1519 O O . GLU A 1 186 ? 5.472 23.191 -9.787 1.00 90.50 186 GLU A O 1
ATOM 1524 N N . ILE A 1 187 ? 3.844 21.641 -9.791 1.00 89.12 187 ILE A N 1
ATOM 1525 C CA . ILE A 1 187 ? 4.007 21.289 -11.205 1.00 89.12 187 ILE A CA 1
ATOM 1526 C C . ILE A 1 187 ? 3.618 22.476 -12.106 1.00 89.12 187 ILE A C 1
ATOM 1528 O O . ILE A 1 187 ? 4.328 22.737 -13.075 1.00 89.12 187 ILE A O 1
ATOM 1532 N N . GLU A 1 188 ? 2.552 23.227 -11.785 1.00 89.12 188 GLU A N 1
ATOM 1533 C CA . GLU A 1 188 ? 2.135 24.436 -12.531 1.00 89.12 188 GLU A CA 1
ATOM 1534 C C . GLU A 1 188 ? 3.228 25.515 -12.539 1.00 89.12 188 GLU A C 1
ATOM 1536 O O . GLU A 1 188 ? 3.401 26.229 -13.527 1.00 89.12 188 GLU A O 1
ATOM 1541 N N . GLN A 1 189 ? 3.981 25.628 -11.444 1.00 88.44 189 GLN A N 1
ATOM 1542 C CA . GLN A 1 189 ? 5.068 26.599 -11.299 1.00 88.44 189 GLN A CA 1
ATOM 1543 C C . GLN A 1 189 ? 6.371 26.143 -11.979 1.00 88.44 189 GLN A C 1
ATOM 1545 O O . GLN A 1 189 ? 7.246 26.967 -12.262 1.00 88.44 189 GLN A O 1
ATOM 1550 N N . SER A 1 190 ? 6.507 24.850 -12.280 1.00 85.31 190 SER A N 1
ATOM 1551 C CA . SER A 1 190 ? 7.674 24.278 -12.952 1.00 85.31 190 SER A CA 1
ATOM 1552 C C . SER A 1 190 ? 7.591 24.463 -14.476 1.00 85.31 190 SER A C 1
ATOM 1554 O O . SER A 1 190 ? 6.671 23.999 -15.142 1.00 85.31 190 SER A O 1
ATOM 1556 N N . GLN A 1 191 ? 8.585 25.124 -15.077 1.00 68.12 191 GLN A N 1
ATOM 1557 C CA . GLN A 1 191 ? 8.610 25.453 -16.517 1.00 68.12 191 GLN A CA 1
ATOM 1558 C C . GLN A 1 191 ? 9.174 24.330 -17.424 1.00 68.12 191 GLN A C 1
ATOM 1560 O O . GLN A 1 191 ? 9.690 24.610 -18.508 1.00 68.12 191 GLN A O 1
ATOM 1565 N N . SER A 1 192 ? 9.142 23.058 -17.011 1.00 72.12 192 SER A N 1
ATOM 1566 C CA . SER A 1 192 ? 9.785 21.955 -17.759 1.00 72.12 192 SER A CA 1
ATOM 1567 C C . SER A 1 192 ? 8.791 21.101 -18.558 1.00 72.12 192 SER A C 1
ATOM 1569 O O . SER A 1 192 ? 7.688 20.867 -18.111 1.00 72.12 192 SER A O 1
ATOM 1571 N N . ARG A 1 193 ? 9.155 20.566 -19.735 1.00 58.53 193 ARG A N 1
ATOM 1572 C CA . ARG A 1 193 ? 8.242 19.722 -20.552 1.00 58.53 193 ARG A CA 1
ATOM 1573 C C . ARG A 1 193 ? 7.780 18.422 -19.874 1.00 58.53 193 ARG A C 1
ATOM 1575 O O . ARG A 1 193 ? 6.743 17.896 -20.255 1.00 58.53 193 ARG A O 1
ATOM 1582 N N . SER A 1 194 ? 8.513 17.901 -18.887 1.00 63.41 194 SER A N 1
ATOM 1583 C CA . SER A 1 194 ? 8.081 16.728 -18.107 1.00 63.41 194 SER A CA 1
ATOM 1584 C C . SER A 1 194 ? 6.908 17.028 -17.160 1.00 63.41 194 SER A C 1
ATOM 1586 O O . SER A 1 194 ? 6.420 16.122 -16.481 1.00 63.41 194 SER A O 1
ATOM 1588 N N . THR A 1 195 ? 6.444 18.281 -17.095 1.00 74.19 195 THR A N 1
ATOM 1589 C CA . THR A 1 195 ? 5.333 18.691 -16.232 1.00 74.19 195 THR A CA 1
ATOM 1590 C C . THR A 1 195 ? 3.971 18.391 -16.826 1.00 74.19 195 THR A C 1
ATOM 1592 O O . THR A 1 195 ? 3.059 18.156 -16.052 1.00 74.19 195 THR A O 1
ATOM 1595 N N . GLU A 1 196 ? 3.801 18.327 -18.150 1.00 83.50 196 GLU A N 1
ATOM 1596 C CA . GLU A 1 196 ? 2.462 18.190 -18.746 1.00 83.50 196 GLU A CA 1
ATOM 1597 C C . GLU A 1 196 ? 1.843 16.806 -18.491 1.00 83.50 196 GLU A C 1
ATOM 1599 O O . GLU A 1 196 ? 0.697 16.701 -18.056 1.00 83.50 196 GLU A O 1
ATOM 1604 N N . GLU A 1 197 ? 2.611 15.728 -18.672 1.00 85.88 197 GLU A N 1
ATOM 1605 C CA . GLU A 1 197 ? 2.144 14.368 -18.367 1.00 85.88 197 GLU A CA 1
ATOM 1606 C C . GLU A 1 197 ? 1.896 14.183 -16.864 1.00 85.88 197 GLU A C 1
ATOM 1608 O O . GLU A 1 197 ? 0.850 13.670 -16.459 1.00 85.88 197 GLU A O 1
ATOM 1613 N N . SER A 1 198 ? 2.822 14.677 -16.037 1.00 87.50 198 SER A N 1
ATOM 1614 C CA . SER A 1 198 ? 2.698 14.671 -14.577 1.00 87.50 198 SER A CA 1
ATOM 1615 C C . SER A 1 198 ? 1.463 15.458 -14.121 1.00 87.50 198 SER A C 1
ATOM 1617 O O . SER A 1 198 ? 0.693 14.975 -13.294 1.00 87.50 198 SER A O 1
ATOM 1619 N N . MET A 1 199 ? 1.209 16.622 -14.727 1.00 91.19 199 MET A N 1
ATOM 1620 C CA . MET A 1 199 ? 0.037 17.461 -14.479 1.00 91.19 199 MET A CA 1
ATOM 1621 C C . MET A 1 199 ? -1.252 16.724 -14.807 1.00 91.19 199 MET A C 1
ATOM 1623 O O . MET A 1 199 ? -2.161 16.666 -13.982 1.00 91.19 199 MET A O 1
ATOM 1627 N N . MET A 1 200 ? -1.335 16.134 -16.002 1.00 92.31 200 MET A N 1
ATOM 1628 C CA . MET A 1 200 ? -2.513 15.379 -16.422 1.00 92.31 200 MET A CA 1
ATOM 1629 C C . MET A 1 200 ? -2.752 14.160 -15.533 1.00 92.31 200 MET A C 1
ATOM 1631 O O . MET A 1 200 ? -3.902 13.787 -15.302 1.00 92.31 200 MET A O 1
ATOM 1635 N N . ARG A 1 201 ? -1.689 13.506 -15.052 1.00 93.12 201 ARG A N 1
ATOM 1636 C CA . ARG A 1 201 ? -1.798 12.393 -14.103 1.00 93.12 201 ARG A CA 1
ATOM 1637 C C . ARG A 1 201 ? -2.364 12.873 -12.761 1.00 93.12 201 ARG A C 1
ATOM 1639 O O . ARG A 1 201 ? -3.332 12.288 -12.284 1.00 93.12 201 ARG A O 1
ATOM 1646 N N . VAL A 1 202 ? -1.838 13.966 -12.205 1.00 94.44 202 VAL A N 1
ATOM 1647 C CA . VAL A 1 202 ? -2.321 14.541 -10.935 1.00 94.44 202 VAL A CA 1
ATOM 1648 C C . VAL A 1 202 ? -3.759 15.050 -11.050 1.00 94.44 202 VAL A C 1
ATOM 1650 O O . VAL A 1 202 ? -4.583 14.711 -10.207 1.00 94.44 202 VAL A O 1
ATOM 1653 N N . CYS A 1 203 ? -4.102 15.797 -12.105 1.00 95.56 203 CYS A N 1
ATOM 1654 C CA . CYS A 1 203 ? -5.459 16.324 -12.297 1.00 95.56 203 CYS A CA 1
ATOM 1655 C C . CYS A 1 203 ? -6.496 15.202 -12.401 1.00 95.56 203 CYS A C 1
ATOM 1657 O O . CYS A 1 203 ? -7.503 15.245 -11.702 1.00 95.56 203 CYS A O 1
ATOM 1659 N N . ARG A 1 204 ? -6.214 14.156 -13.193 1.00 96.56 204 ARG A N 1
ATOM 1660 C CA . ARG A 1 204 ? -7.099 12.983 -13.288 1.00 96.56 204 ARG A CA 1
ATOM 1661 C C . ARG A 1 204 ? -7.263 12.272 -11.948 1.00 96.56 204 ARG A C 1
ATOM 1663 O O . ARG A 1 204 ? -8.358 11.824 -11.631 1.00 96.56 204 ARG A O 1
ATOM 1670 N N . CYS A 1 205 ? -6.190 12.172 -11.163 1.00 96.62 205 CYS A N 1
ATOM 1671 C CA . CYS A 1 205 ? -6.252 11.580 -9.830 1.00 96.62 205 CYS A CA 1
ATOM 1672 C C . CYS A 1 205 ? -7.159 12.398 -8.894 1.00 96.62 205 CYS A C 1
ATOM 1674 O O . CYS A 1 205 ? -8.023 11.819 -8.240 1.00 96.62 205 CYS A O 1
ATOM 1676 N N . ILE A 1 206 ? -7.027 13.731 -8.885 1.00 97.38 206 ILE A N 1
ATOM 1677 C CA . ILE A 1 206 ? -7.894 14.630 -8.103 1.00 97.38 206 ILE A CA 1
ATOM 1678 C C . ILE A 1 206 ? -9.358 14.462 -8.520 1.00 97.38 206 ILE A C 1
ATOM 1680 O O . ILE A 1 206 ? -10.201 14.192 -7.668 1.00 97.38 206 ILE A O 1
ATOM 1684 N N . GLU A 1 207 ? -9.654 14.564 -9.818 1.00 97.56 207 GLU A N 1
ATOM 1685 C CA . GLU A 1 207 ? -11.017 14.429 -10.352 1.00 97.56 207 GLU A CA 1
ATOM 1686 C C . GLU A 1 207 ? -11.654 13.093 -9.953 1.00 97.56 207 GLU A C 1
ATOM 1688 O O . GLU A 1 207 ? -12.812 13.056 -9.534 1.00 97.56 207 GLU A O 1
ATOM 1693 N N . GLN A 1 208 ? -10.887 12.002 -10.036 1.00 97.25 208 GLN A N 1
ATOM 1694 C CA . GLN A 1 208 ? -11.342 10.674 -9.639 1.00 97.25 208 GLN A CA 1
ATOM 1695 C C . GLN A 1 208 ? -11.659 10.615 -8.141 1.00 97.25 208 GLN A C 1
ATOM 1697 O O . GLN A 1 208 ? -12.755 10.197 -7.769 1.00 97.25 208 GLN A O 1
ATOM 1702 N N . VAL A 1 209 ? -10.739 11.073 -7.286 1.00 96.94 209 VAL A N 1
ATOM 1703 C CA . VAL A 1 209 ? -10.932 11.068 -5.829 1.00 96.94 209 VAL A CA 1
ATOM 1704 C C . VAL A 1 209 ? -12.143 11.914 -5.430 1.00 96.94 209 VAL A C 1
ATOM 1706 O O . VAL A 1 209 ? -12.941 11.492 -4.595 1.00 96.94 209 VAL A O 1
ATOM 1709 N N . GLU A 1 210 ? -12.322 13.092 -6.027 1.00 97.38 210 GLU A N 1
ATOM 1710 C CA . GLU A 1 210 ? -13.471 13.957 -5.744 1.00 97.38 210 GLU A CA 1
ATOM 1711 C C . GLU A 1 210 ? -14.800 13.352 -6.197 1.00 97.38 210 GLU A C 1
ATOM 1713 O O . GLU A 1 210 ? -15.807 13.507 -5.500 1.00 97.38 210 GLU A O 1
ATOM 1718 N N . ALA A 1 211 ? -14.815 12.668 -7.344 1.00 97.00 211 ALA A N 1
ATOM 1719 C CA . ALA A 1 211 ? -15.988 11.933 -7.803 1.00 97.00 211 ALA A CA 1
ATOM 1720 C C . ALA A 1 211 ? -16.348 10.818 -6.814 1.00 97.00 211 ALA A C 1
ATOM 1722 O O . ALA A 1 211 ? -17.479 10.759 -6.336 1.00 97.00 211 ALA A O 1
ATOM 1723 N N . ASP A 1 212 ? -15.368 10.009 -6.408 1.00 95.94 212 ASP A N 1
ATOM 1724 C CA . ASP A 1 212 ? -15.601 8.912 -5.468 1.00 95.94 212 ASP A CA 1
ATOM 1725 C C . ASP A 1 212 ? -16.074 9.394 -4.092 1.00 95.94 212 ASP A C 1
ATOM 1727 O O . ASP A 1 212 ? -16.919 8.761 -3.459 1.00 95.94 212 ASP A O 1
ATOM 1731 N N . LEU A 1 213 ? -15.540 10.522 -3.615 1.00 94.62 213 LEU A N 1
ATOM 1732 C CA . LEU A 1 213 ? -15.953 11.112 -2.344 1.00 94.62 213 LEU A CA 1
ATOM 1733 C C . LEU A 1 213 ? -17.380 11.648 -2.377 1.00 94.62 213 LEU A C 1
ATOM 1735 O O . LEU A 1 213 ? -18.050 11.600 -1.347 1.00 94.62 213 LEU A O 1
ATOM 1739 N N . ARG A 1 214 ? -17.818 12.156 -3.530 1.00 96.06 214 ARG A N 1
ATOM 1740 C CA . ARG A 1 214 ? -19.177 12.660 -3.748 1.00 96.06 214 ARG A CA 1
ATOM 1741 C C . ARG A 1 214 ? -20.189 11.528 -3.874 1.00 96.06 214 ARG A C 1
ATOM 1743 O O . ARG A 1 214 ? -21.287 11.642 -3.345 1.00 96.06 214 ARG A O 1
ATOM 1750 N N . ASP A 1 215 ? -19.822 10.451 -4.557 1.00 93.44 215 ASP A N 1
ATOM 1751 C CA . ASP A 1 215 ? -20.719 9.315 -4.790 1.00 93.44 215 ASP A CA 1
ATOM 1752 C C . ASP A 1 215 ? -20.904 8.444 -3.532 1.00 93.44 215 ASP A C 1
ATOM 1754 O O . ASP A 1 215 ? -21.860 7.674 -3.442 1.00 93.44 215 ASP A O 1
ATOM 1758 N N . TYR A 1 216 ? -20.003 8.569 -2.551 1.00 87.56 216 TYR A N 1
ATOM 1759 C CA . TYR A 1 216 ? -20.005 7.795 -1.305 1.00 87.56 216 TYR A CA 1
ATOM 1760 C C . TYR A 1 216 ? -20.428 8.605 -0.059 1.00 87.56 216 TYR A C 1
ATOM 1762 O O . TYR A 1 216 ? -20.398 8.075 1.056 1.00 87.56 216 TYR A O 1
ATOM 1770 N N . SER A 1 217 ? -20.774 9.888 -0.218 1.00 73.56 217 SER A N 1
ATOM 1771 C CA . SER A 1 217 ? -21.283 10.772 0.850 1.00 73.56 217 SER A CA 1
ATOM 1772 C C . SER A 1 217 ? -22.804 10.791 0.906 1.00 73.56 217 SER A C 1
ATOM 1774 O O . SER A 1 217 ? -23.341 10.693 2.031 1.00 73.56 217 SER A O 1
#

InterPro domains:
  IPR025409 Protein of unknown function DUF4303 [PF14136] (21-165)